Protein AF-A0A1A8LWH1-F1 (afdb_monomer)

pLDDT: mean 79.57, std 23.26, range [27.83, 98.75]

Secondary structure (DSSP, 8-state):
-HHHHHHHHHHTTS-S--TGGGS-HHHHHHHHHHTT-GGGHHHHHHTT--HHHHHT-BHHHHHHTT--BHHHHHHHHHHHHHHHHTTT-TT-SBSS-S--TT--HHHHHTB-HHHHHHHHHHTT-TTTGGGGTTS---HHHHHH-TT--HHHHHHHTT--TT-HHHHHHHHHHHHHHH-HHHHHHHHHHHHSTT-----TT-BPPP--------------------BSS-TTPPPPSSGGGTTTTTTTGGG--HHHHHHHHHHHHTTS--------------TTSTTSSGGGSSSSTTSSS-------

InterPro domains:
  IPR001660 Sterile alpha motif domain [PF00536] (25-84)
  IPR001660 Sterile alpha motif domain [PF07647] (110-176)
  IPR001660 Sterile alpha motif domain [PS50105] (28-86)
  IPR001660 Sterile alpha motif domain [SM00454] (20-86)
  IPR001660 Sterile alpha motif domain [SM00454] (108-180)
  IPR013761 Sterile alpha motif/pointed domain superfamily [G3DSA:1.10.150.50] (1-97)
  IPR013761 Sterile alpha motif/pointed domain superfamily [G3DSA:1.10.150.50] (98-198)
  IPR013761 Sterile alpha motif/pointed domain superfamily [SSF47769] (22-96)
  IPR013761 Sterile alpha motif/pointed domain superfamily [SSF47769] (102-177)
  IPR029515 Liprin [PTHR12587] (1-292)
  IPR037618 Liprin-beta-1/2, SAM domain 2 [cd09566] (22-84)
  IPR037619 Liprin-beta-1/2, SAM domain 3 [cd09569] (107-178)

Sequence (308 aa):
HRKKLQLALQALGTEDDDLQGKLDHNWVTRWLDDIGLPQYKSNFDEARVDGRMLHYMTVEDLLSLKVGSVLHHLSIKRAIQVLRLNSFEPNCLRRRPSDETNLTPAEISQWTNHRVMEWLRSVDLAEYAPNLRGSGVHGGLMVLEPRFNVEALALLLNIPPSKTLLRRHLATHFHLLVGSEAQRQKQEGLENPDYSVLTATARVKPRRSSFGGFGSLRRRRDDCEDYVCPLNIEMPKNSSFHRNVGIYEDNLDPLEQVNVLISMTTTLPVSHESELTQMEDSEGAVRQIGAFSEGINNLTVRSEPVLV

Foldseek 3Di:
DVVVVVLVVVVVVDPDDPLQVVWWLVLVLVV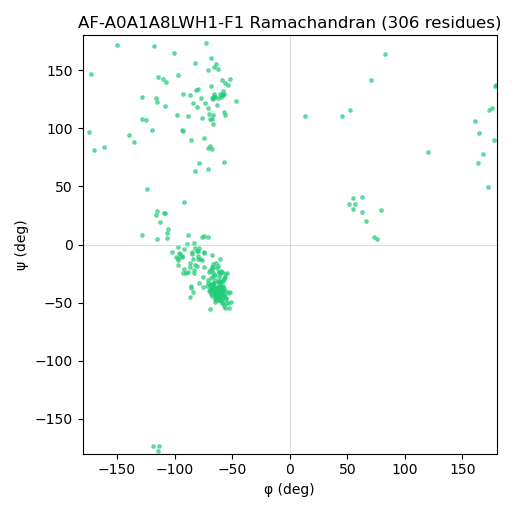CQQLQANVLSVLSVVVRQGSSCLLQPAPVNCVSSVNFAPQLLLLSQLSNVLCVLVSNDSPQADLDDPDPPPDDLNSLLSYGLNNVQVLCVVLVNNVLSVLSRNQSDGSSSLQPPLLCALVNVCQSSVNDPVPVVVSVSSRVSSCVSNDDLSVVSNVVLVVDPPRDHRDRPHTDDDPDPDPDDPDDPDDPDDPLRNGSHRPLDDQRPDCVSVVVVVVCCVPDDPVVVVVVVVNVVVPDDDDDDDDDDDDDDDPPPVVPVVVVVVPPVPPPDDDDDDDD

Radius of gyration: 27.41 Å; Cα contacts (8 Å, |Δi|>4): 313; chains: 1; bounding box: 57×62×109 Å

Mean predicted aligned error: 13.67 Å

Nearest PDB structures (foldseek):
  3tad-assembly1_C  TM=9.559E-01  e=1.829E-20  Mus musculus
  6kip-assembly1_B  TM=8.801E-01  e=1.778E-09  Mus musculus
  6kr4-assembly2_F  TM=9.006E-01  e=5.868E-09  Mus musculus
  6kr4-assembly1_E  TM=9.124E-01  e=1.539E-08  Mus musculus
  3tac-assembly1_B  TM=8.273E-01  e=7.051E-09  Homo sapiens

Structure (mmCIF, N/CA/C/O backbone):
data_AF-A0A1A8LWH1-F1
#
_entry.id   AF-A0A1A8LWH1-F1
#
loop_
_atom_site.group_PDB
_atom_site.id
_atom_site.type_symbol
_atom_site.label_atom_id
_atom_site.label_alt_id
_atom_site.label_comp_id
_atom_site.label_asym_id
_atom_site.label_entity_id
_atom_site.label_seq_id
_atom_site.pdbx_PDB_ins_code
_atom_site.Cartn_x
_atom_si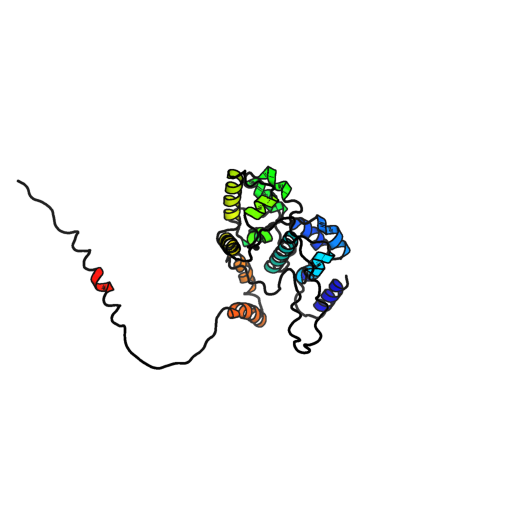te.Cartn_y
_atom_site.Cartn_z
_atom_site.occupancy
_atom_site.B_iso_or_equiv
_atom_site.auth_seq_id
_atom_site.auth_comp_id
_atom_site.auth_asym_id
_atom_site.auth_atom_id
_atom_site.pdbx_PDB_model_num
ATOM 1 N N . HIS A 1 1 ? -5.480 3.163 23.300 1.00 90.62 1 HIS A N 1
ATOM 2 C CA . HIS A 1 1 ? -6.787 2.730 23.859 1.00 90.62 1 HIS A CA 1
ATOM 3 C C . HIS A 1 1 ? -7.806 3.853 24.072 1.00 90.62 1 HIS A C 1
ATOM 5 O O . HIS A 1 1 ? -8.924 3.676 23.616 1.00 90.62 1 HIS A O 1
ATOM 11 N N . ARG A 1 2 ? -7.475 5.002 24.694 1.00 95.56 2 ARG A N 1
ATOM 12 C CA . ARG A 1 2 ? -8.440 6.114 24.903 1.00 95.56 2 ARG A CA 1
ATOM 13 C C . ARG A 1 2 ? -9.180 6.535 23.621 1.00 95.56 2 ARG A C 1
ATOM 15 O O . ARG A 1 2 ? -10.403 6.574 23.620 1.00 95.56 2 ARG A O 1
ATOM 22 N N . LYS A 1 3 ? -8.439 6.766 22.528 1.00 95.50 3 LYS A N 1
ATOM 23 C CA . LYS A 1 3 ? -8.998 7.129 21.213 1.00 95.50 3 LYS A CA 1
ATOM 24 C C . LYS A 1 3 ? -9.996 6.090 20.681 1.00 95.50 3 LYS A C 1
ATOM 26 O O . LYS A 1 3 ? -11.070 6.462 20.236 1.00 95.50 3 LYS A O 1
ATOM 31 N N . LYS A 1 4 ? -9.688 4.793 20.803 1.00 95.25 4 LYS A N 1
ATOM 32 C CA . LYS A 1 4 ? -10.587 3.689 20.414 1.00 95.25 4 LYS A CA 1
ATOM 33 C C . LYS A 1 4 ? -11.947 3.794 21.105 1.00 95.25 4 LYS A C 1
ATOM 35 O O . LYS A 1 4 ? -12.977 3.731 20.447 1.00 95.25 4 LYS A O 1
ATOM 40 N N . LEU A 1 5 ? -11.937 3.963 22.431 1.00 95.88 5 LEU A N 1
ATOM 41 C CA . LEU A 1 5 ? -13.167 4.051 23.218 1.00 95.88 5 LEU A CA 1
ATOM 42 C C . LEU A 1 5 ? -13.972 5.300 22.848 1.00 95.88 5 LEU A C 1
ATOM 44 O O . LEU A 1 5 ? -15.182 5.212 22.691 1.00 95.88 5 LEU A O 1
ATOM 48 N N . GLN A 1 6 ? -13.299 6.436 22.660 1.00 94.94 6 GLN A N 1
ATOM 49 C CA . GLN A 1 6 ? -13.943 7.675 22.228 1.00 94.94 6 GLN A CA 1
ATOM 50 C C . GLN A 1 6 ? -14.651 7.512 20.876 1.00 94.94 6 GLN A C 1
ATOM 52 O O . GLN A 1 6 ? -15.814 7.880 20.765 1.00 94.94 6 GLN A O 1
ATOM 57 N N . LEU A 1 7 ? -13.983 6.917 19.881 1.00 94.44 7 LEU A N 1
ATOM 58 C CA . LEU A 1 7 ? -14.570 6.675 18.559 1.00 94.44 7 LEU A CA 1
ATOM 59 C C . LEU A 1 7 ? -15.749 5.694 18.620 1.00 94.44 7 LEU A C 1
ATOM 61 O O . LEU A 1 7 ? -16.755 5.906 17.953 1.00 94.44 7 LEU A O 1
ATOM 65 N N . ALA A 1 8 ? -15.653 4.645 19.441 1.00 93.50 8 ALA A N 1
ATOM 66 C CA . ALA A 1 8 ? -16.748 3.694 19.623 1.00 93.50 8 ALA A CA 1
ATOM 67 C C . ALA A 1 8 ? -17.978 4.342 20.283 1.00 93.50 8 ALA A C 1
ATOM 69 O O . ALA A 1 8 ? -19.098 4.110 19.846 1.00 93.50 8 ALA A O 1
ATOM 70 N N . LEU A 1 9 ? -17.777 5.177 21.309 1.00 92.81 9 LEU A N 1
ATOM 71 C CA . LEU A 1 9 ? -18.867 5.914 21.956 1.00 92.81 9 LEU A CA 1
ATOM 72 C C . LEU A 1 9 ? -19.501 6.947 21.019 1.00 92.81 9 LEU A C 1
ATOM 74 O O . LEU A 1 9 ? -20.711 7.132 21.062 1.00 92.81 9 LEU A O 1
ATOM 78 N N . GLN A 1 10 ? -18.699 7.600 20.173 1.00 90.88 10 GLN A N 1
ATOM 79 C CA . GLN A 1 10 ? -19.199 8.539 19.173 1.00 90.88 10 GLN A CA 1
ATOM 80 C C . GLN A 1 10 ? -20.082 7.838 18.133 1.00 90.88 10 GLN A C 1
ATOM 82 O O . GLN A 1 10 ? -21.162 8.338 17.844 1.00 90.88 10 GLN A O 1
ATOM 87 N N . ALA A 1 11 ? -19.664 6.669 17.637 1.00 89.69 11 ALA A N 1
ATOM 88 C CA . ALA A 1 11 ? -20.433 5.893 16.663 1.00 89.69 11 ALA A CA 1
ATOM 89 C C . ALA A 1 11 ? -21.758 5.353 17.230 1.00 89.69 11 ALA A C 1
ATOM 91 O O . ALA A 1 11 ? -22.753 5.286 16.525 1.00 89.69 11 ALA A O 1
ATOM 92 N N . LEU A 1 12 ? -21.805 5.020 18.526 1.00 87.44 12 LEU A N 1
ATOM 93 C CA . LEU A 1 12 ? -23.059 4.642 19.193 1.00 87.44 12 LEU A CA 1
ATOM 94 C C . LEU A 1 12 ? -24.060 5.804 19.306 1.00 87.44 12 LEU A C 1
ATOM 96 O O . LEU A 1 12 ? -25.235 5.565 19.568 1.00 87.44 12 LEU A O 1
ATOM 100 N N . GLY A 1 13 ? -23.593 7.049 19.178 1.00 81.38 13 GLY A N 1
ATOM 101 C CA . GLY A 1 13 ? -24.426 8.250 19.233 1.00 81.38 13 GLY A CA 1
ATOM 102 C C . GLY A 1 13 ? -24.938 8.727 17.872 1.00 81.38 13 GLY A C 1
ATOM 103 O O . GLY A 1 13 ? -25.676 9.708 17.836 1.00 81.38 13 GLY A O 1
ATOM 104 N N . THR A 1 14 ? -24.540 8.079 16.776 1.00 83.06 14 THR A N 1
ATOM 105 C CA . THR A 1 14 ? -24.951 8.400 15.401 1.00 83.06 14 THR A CA 1
ATOM 106 C C . THR A 1 14 ? -25.872 7.308 14.862 1.00 83.06 14 THR A C 1
ATOM 108 O O . THR A 1 14 ? -25.643 6.136 15.143 1.00 83.06 14 THR A O 1
ATOM 111 N N . GLU A 1 15 ? -26.894 7.673 14.083 1.00 74.38 15 GLU A N 1
ATOM 112 C CA . GLU A 1 15 ? -27.806 6.700 13.446 1.00 74.38 15 GLU A CA 1
ATOM 113 C C . GLU A 1 15 ? -27.217 6.061 12.172 1.00 74.38 15 GLU A C 1
ATOM 115 O O . GLU A 1 15 ? -27.812 5.141 11.617 1.00 74.38 15 GLU A O 1
ATOM 120 N N . ASP A 1 16 ? -26.039 6.519 11.735 1.00 78.44 16 ASP A N 1
ATOM 121 C CA . ASP A 1 16 ? -25.367 6.049 10.523 1.00 78.44 16 ASP A CA 1
ATOM 122 C C . ASP A 1 16 ? -24.802 4.625 10.657 1.00 78.44 16 ASP A C 1
ATOM 124 O O . ASP A 1 16 ? -24.347 4.181 11.717 1.00 78.44 16 ASP A O 1
ATOM 128 N N . ASP A 1 17 ? -24.749 3.932 9.519 1.00 81.31 17 ASP A N 1
ATOM 129 C CA . ASP A 1 17 ? -24.204 2.584 9.403 1.00 81.31 17 ASP A CA 1
ATOM 130 C C . ASP A 1 17 ? -22.677 2.581 9.638 1.00 81.31 17 ASP A C 1
ATOM 132 O O . ASP A 1 17 ? -21.874 3.018 8.809 1.00 81.31 17 ASP A O 1
ATOM 136 N N . ASP A 1 18 ? -22.243 2.050 10.782 1.00 88.56 18 ASP A N 1
ATOM 137 C CA . ASP A 1 18 ? -20.835 2.017 11.199 1.00 88.56 18 ASP A CA 1
ATOM 138 C C . ASP A 1 18 ? -20.044 0.892 10.504 1.00 88.56 18 ASP A C 1
ATOM 140 O O . ASP A 1 18 ? -19.655 -0.128 11.091 1.00 88.56 18 ASP A O 1
ATOM 144 N N . LEU A 1 19 ? -19.816 1.069 9.201 1.00 91.88 19 LEU A N 1
ATOM 145 C CA . LEU A 1 19 ? -19.104 0.112 8.351 1.00 91.88 19 LEU A CA 1
ATOM 146 C C . LEU A 1 19 ? -17.668 -0.126 8.833 1.00 91.88 19 LEU A C 1
ATOM 148 O O . LEU A 1 19 ? -17.183 -1.258 8.821 1.00 91.88 19 LEU A O 1
ATOM 152 N N . GLN A 1 20 ? -16.990 0.923 9.305 1.00 92.75 20 GLN A N 1
ATOM 153 C CA . GLN A 1 20 ? -15.620 0.837 9.814 1.00 92.75 20 GLN A CA 1
ATOM 154 C C . GLN A 1 20 ? -15.560 0.013 11.103 1.00 92.75 20 GLN A C 1
ATOM 156 O O . GLN A 1 20 ? -14.582 -0.696 11.350 1.00 92.75 20 GLN A O 1
ATOM 161 N N . GLY A 1 21 ? -16.616 0.075 11.914 1.00 93.19 21 GLY A N 1
ATOM 162 C CA . GLY A 1 21 ? -16.787 -0.702 13.129 1.00 93.19 21 GLY A CA 1
ATOM 163 C C . GLY A 1 21 ? -16.867 -2.211 12.924 1.00 93.19 21 GLY A C 1
ATOM 164 O O . GLY A 1 21 ? -16.580 -2.950 13.868 1.00 93.19 21 GLY A O 1
ATOM 165 N N . LYS A 1 22 ? -17.180 -2.677 11.705 1.00 94.25 22 LYS A N 1
ATOM 166 C CA . LYS A 1 22 ? -17.199 -4.108 11.344 1.00 94.25 22 LYS A CA 1
ATOM 167 C C . LYS A 1 22 ? -15.795 -4.726 11.318 1.00 94.25 22 LYS A C 1
ATOM 169 O O . LYS A 1 22 ? -15.657 -5.941 11.449 1.00 94.25 22 LYS A O 1
ATOM 174 N N . LEU A 1 23 ? -14.751 -3.909 11.160 1.00 97.62 23 LEU A N 1
ATOM 175 C CA . LEU A 1 23 ? -13.364 -4.366 11.086 1.00 97.62 23 LEU A CA 1
ATOM 176 C C . LEU A 1 23 ? -12.716 -4.310 12.471 1.00 97.62 23 LEU A C 1
ATOM 178 O O . LEU A 1 23 ? -12.266 -3.259 12.929 1.00 97.62 23 LEU A O 1
ATOM 182 N N . ASP A 1 24 ? -12.663 -5.451 13.152 1.00 98.06 24 ASP A N 1
ATOM 183 C CA . ASP A 1 24 ? -12.051 -5.546 14.473 1.00 98.06 24 AS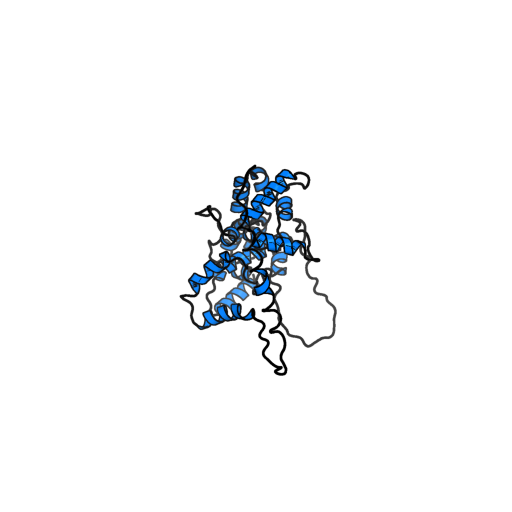P A CA 1
ATOM 184 C C . ASP A 1 24 ? -10.511 -5.461 14.427 1.00 98.06 24 ASP A C 1
ATOM 186 O O . ASP A 1 24 ? -9.869 -5.453 13.375 1.00 98.06 24 ASP A O 1
ATOM 190 N N . HIS A 1 25 ? -9.886 -5.401 15.603 1.00 98.19 25 HIS A N 1
ATOM 191 C CA . HIS A 1 25 ? -8.429 -5.305 15.693 1.00 98.19 25 HIS A CA 1
ATOM 192 C C . HIS A 1 25 ? -7.693 -6.545 15.168 1.00 98.19 25 HIS A C 1
ATOM 194 O O . HIS A 1 25 ? -6.607 -6.418 14.609 1.00 98.19 25 HIS A O 1
ATOM 200 N N . ASN A 1 26 ? -8.292 -7.736 15.272 1.00 98.31 26 ASN A N 1
ATOM 201 C CA . ASN A 1 26 ? -7.715 -8.945 14.688 1.00 98.31 26 ASN A CA 1
ATOM 202 C C . ASN A 1 26 ? -7.700 -8.864 13.157 1.00 98.31 26 ASN A C 1
ATOM 204 O O . ASN A 1 26 ? -6.738 -9.301 12.518 1.00 98.31 26 ASN A O 1
ATOM 208 N N . TRP A 1 27 ? -8.755 -8.301 12.561 1.00 98.38 27 TRP A N 1
ATOM 209 C CA . TRP A 1 27 ? -8.814 -8.012 11.137 1.00 98.38 27 TRP A CA 1
ATOM 210 C C . TRP A 1 27 ? -7.724 -7.026 10.731 1.00 98.38 27 TRP A C 1
ATOM 212 O O . TRP A 1 27 ? -6.976 -7.330 9.804 1.00 98.38 27 TRP A O 1
ATOM 222 N N . VAL A 1 28 ? -7.546 -5.923 11.467 1.00 98.69 28 VAL A N 1
ATOM 223 C CA . VAL A 1 28 ? -6.483 -4.939 11.182 1.00 98.69 28 VAL A CA 1
ATOM 224 C C . VAL A 1 28 ? -5.092 -5.573 11.266 1.00 98.69 28 VAL A C 1
ATOM 226 O O . VAL A 1 28 ? -4.246 -5.337 10.403 1.00 98.69 28 VAL A O 1
ATOM 229 N N . THR A 1 29 ? -4.855 -6.439 12.251 1.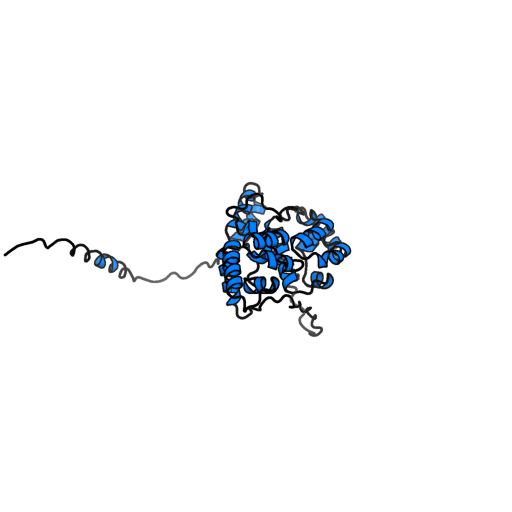00 98.25 29 THR A N 1
ATOM 230 C CA . THR A 1 29 ? -3.589 -7.172 12.371 1.00 98.25 29 THR A CA 1
ATOM 231 C C . THR A 1 29 ? -3.332 -8.067 11.153 1.00 98.25 29 THR A C 1
ATOM 233 O O . THR A 1 29 ? -2.205 -8.105 10.667 1.00 98.25 29 THR A O 1
ATOM 236 N N . ARG A 1 30 ? -4.345 -8.751 10.601 1.00 98.19 30 ARG A N 1
ATOM 237 C CA . ARG A 1 30 ? -4.214 -9.525 9.345 1.00 98.19 30 ARG A CA 1
ATOM 238 C C . ARG A 1 30 ? -4.025 -8.627 8.120 1.00 98.19 30 ARG A C 1
ATOM 240 O O . ARG A 1 30 ? -3.178 -8.916 7.278 1.00 98.19 30 ARG A O 1
ATOM 247 N N . TRP A 1 31 ? -4.746 -7.512 8.065 1.00 98.56 31 TRP A N 1
ATOM 248 C CA . TRP A 1 31 ? -4.650 -6.513 7.001 1.00 98.56 31 TRP A CA 1
ATOM 249 C C . TRP A 1 31 ? -3.234 -5.934 6.859 1.00 98.56 31 TRP A C 1
ATOM 251 O O . TRP A 1 31 ? -2.787 -5.661 5.746 1.00 98.56 31 TRP A O 1
ATOM 261 N N . LEU A 1 32 ? -2.468 -5.834 7.952 1.00 98.75 32 LEU A N 1
ATOM 262 C CA . LEU A 1 32 ? -1.052 -5.454 7.884 1.00 98.75 32 LEU A CA 1
ATOM 263 C C . LEU A 1 32 ? -0.200 -6.421 7.044 1.00 98.75 32 LEU A C 1
ATOM 265 O O . LEU A 1 32 ? 0.742 -5.970 6.392 1.00 98.75 32 LEU A O 1
ATOM 269 N N . ASP A 1 33 ? -0.518 -7.720 7.003 1.00 98.38 33 ASP A N 1
ATOM 270 C CA . ASP A 1 33 ? 0.144 -8.642 6.069 1.00 98.38 33 ASP A CA 1
ATOM 271 C C . ASP A 1 33 ? -0.254 -8.330 4.622 1.00 98.38 33 ASP A C 1
ATOM 273 O O . ASP A 1 33 ? 0.592 -8.335 3.727 1.00 98.38 33 ASP A O 1
ATOM 277 N N . ASP A 1 34 ? -1.542 -8.051 4.395 1.00 98.62 34 ASP A N 1
ATOM 278 C CA . ASP A 1 34 ? -2.097 -7.783 3.069 1.00 98.62 34 ASP A CA 1
ATOM 279 C C . ASP A 1 34 ? -1.481 -6.540 2.428 1.00 98.62 34 ASP A C 1
ATOM 281 O O . ASP A 1 34 ? -1.221 -6.545 1.227 1.00 98.62 34 ASP A O 1
ATOM 285 N N . ILE A 1 35 ? -1.176 -5.506 3.211 1.00 98.69 35 ILE A N 1
ATOM 286 C CA . ILE A 1 35 ? -0.536 -4.279 2.710 1.00 98.69 35 ILE A CA 1
ATOM 287 C C . ILE A 1 35 ? 0.999 -4.340 2.737 1.00 98.69 35 ILE A C 1
ATOM 289 O O . ILE A 1 35 ? 1.661 -3.382 2.344 1.00 98.69 35 ILE A O 1
ATOM 293 N N . GLY A 1 36 ? 1.582 -5.456 3.187 1.00 98.62 36 GLY A N 1
ATOM 294 C CA . GLY A 1 36 ? 3.030 -5.667 3.194 1.00 98.62 36 GLY A CA 1
ATOM 295 C C . GLY A 1 36 ? 3.773 -4.981 4.340 1.00 98.62 36 GLY A C 1
ATOM 296 O O . GLY A 1 36 ? 4.939 -4.627 4.162 1.00 98.62 36 GLY A O 1
ATOM 297 N N . LEU A 1 37 ? 3.130 -4.800 5.499 1.00 98.75 37 LEU A N 1
ATOM 298 C CA . LEU A 1 37 ? 3.700 -4.210 6.718 1.00 98.75 37 LEU A CA 1
ATOM 299 C C . LEU A 1 37 ? 3.584 -5.120 7.970 1.00 98.75 37 LEU A C 1
ATOM 301 O O . LEU A 1 37 ? 3.200 -4.647 9.047 1.00 98.75 37 LEU A O 1
ATOM 305 N N . PRO A 1 38 ? 3.943 -6.418 7.892 1.00 98.56 38 PRO A N 1
ATOM 306 C CA . PRO A 1 38 ? 3.803 -7.353 9.012 1.00 98.56 38 PRO A CA 1
ATOM 307 C C . PRO A 1 38 ? 4.623 -6.962 10.254 1.00 98.56 38 PRO A C 1
ATOM 309 O O . PRO A 1 38 ? 4.278 -7.341 11.371 1.00 98.56 38 PRO A O 1
ATOM 312 N N . GLN A 1 39 ? 5.689 -6.176 10.092 1.00 98.50 39 GLN A N 1
ATOM 313 C CA . GLN A 1 39 ? 6.558 -5.733 11.185 1.00 98.50 39 GLN A CA 1
ATOM 314 C C . GLN A 1 39 ? 5.861 -4.836 12.222 1.00 98.50 39 GLN A C 1
ATOM 316 O O . GLN A 1 39 ? 6.398 -4.650 13.311 1.00 98.50 39 GLN A O 1
ATOM 321 N N . TYR A 1 40 ? 4.691 -4.271 11.906 1.00 98.69 40 TYR A N 1
ATOM 322 C CA . TYR A 1 40 ? 3.944 -3.402 12.824 1.00 98.69 40 TYR A CA 1
ATOM 323 C C . TYR A 1 40 ? 2.830 -4.119 13.591 1.00 98.69 40 TYR A C 1
ATOM 325 O O . TYR A 1 40 ? 2.192 -3.502 14.443 1.00 98.69 40 TYR A O 1
ATOM 333 N N . LYS A 1 41 ? 2.617 -5.417 13.336 1.00 98.62 41 LYS A N 1
ATOM 334 C CA . LYS A 1 41 ? 1.511 -6.193 13.914 1.00 98.62 41 LYS A CA 1
ATOM 335 C C . LYS A 1 41 ? 1.452 -6.125 15.430 1.00 98.62 41 LYS A C 1
ATOM 337 O O . LYS A 1 41 ? 0.399 -5.802 15.960 1.00 98.62 41 LYS A O 1
ATOM 342 N N . SER A 1 42 ? 2.570 -6.368 16.113 1.00 98.38 42 SER A N 1
ATOM 343 C CA . SER A 1 42 ? 2.599 -6.385 17.580 1.00 98.38 42 SER A CA 1
ATOM 344 C C . SER A 1 42 ? 2.127 -5.057 18.176 1.00 98.38 42 SER A C 1
ATOM 346 O O . SER A 1 42 ? 1.303 -5.052 19.082 1.00 98.38 42 SER A O 1
ATOM 348 N N . ASN A 1 43 ? 2.573 -3.930 17.613 1.00 98.50 43 ASN A N 1
ATOM 349 C CA . ASN A 1 43 ? 2.208 -2.604 18.111 1.00 98.50 43 ASN A CA 1
ATOM 350 C C . ASN A 1 43 ? 0.732 -2.277 17.840 1.00 98.50 43 ASN A C 1
ATOM 352 O O . ASN A 1 43 ? 0.069 -1.674 18.681 1.00 98.50 43 ASN A O 1
ATOM 356 N N . PHE A 1 44 ? 0.215 -2.654 16.665 1.00 98.69 44 PHE A N 1
ATOM 357 C CA . PHE A 1 44 ? -1.192 -2.444 16.311 1.00 98.69 44 PHE A CA 1
ATOM 358 C C . PHE A 1 44 ? -2.127 -3.321 17.153 1.00 98.69 44 PHE A C 1
ATOM 360 O O . PHE A 1 44 ? -3.164 -2.835 17.612 1.00 98.69 44 PHE A O 1
ATOM 367 N N . ASP A 1 45 ? -1.741 -4.575 17.396 1.00 98.62 45 ASP A N 1
ATOM 368 C CA . ASP A 1 45 ? -2.485 -5.510 18.238 1.00 98.62 45 ASP A CA 1
ATOM 369 C C . ASP A 1 45 ? -2.520 -5.043 19.700 1.00 98.62 45 ASP A C 1
ATOM 371 O O . ASP A 1 45 ? -3.600 -4.893 20.277 1.00 98.62 45 ASP A O 1
ATOM 375 N N . GLU A 1 46 ? -1.363 -4.688 20.269 1.00 98.31 46 GLU A N 1
ATOM 376 C CA . GLU A 1 46 ? -1.257 -4.156 21.632 1.00 98.31 46 GLU A CA 1
ATOM 377 C C . GLU A 1 46 ? -2.100 -2.882 21.801 1.00 98.31 46 GLU A C 1
ATOM 379 O O . GLU A 1 46 ? -2.847 -2.733 22.773 1.00 98.31 46 GLU A O 1
ATOM 384 N N . ALA A 1 47 ? -2.062 -1.978 20.818 1.00 98.06 47 ALA A N 1
ATOM 385 C CA . ALA A 1 47 ? -2.858 -0.753 20.813 1.00 98.06 47 ALA A CA 1
ATOM 386 C C . ALA A 1 47 ? -4.352 -0.972 20.496 1.00 98.06 47 ALA A C 1
ATOM 388 O O . ALA A 1 47 ? -5.139 -0.026 20.628 1.00 98.06 47 ALA A O 1
ATOM 389 N N . ARG A 1 48 ? -4.756 -2.203 20.140 1.00 98.31 48 ARG A N 1
ATOM 390 C CA . ARG A 1 48 ? -6.120 -2.606 19.754 1.00 98.31 48 ARG A CA 1
ATOM 391 C C . ARG A 1 48 ? -6.687 -1.776 18.597 1.00 98.31 48 ARG A C 1
ATOM 393 O O . ARG A 1 48 ? -7.868 -1.418 18.629 1.00 98.31 48 ARG A O 1
ATOM 400 N N . VAL A 1 49 ? -5.859 -1.459 17.601 1.00 98.62 49 VAL A N 1
ATOM 401 C CA . VAL A 1 49 ? -6.254 -0.654 16.430 1.00 98.62 49 VAL A CA 1
ATOM 402 C C . VAL A 1 49 ? -7.326 -1.388 15.628 1.00 98.62 49 VAL A C 1
ATOM 404 O O . VAL A 1 49 ? -7.074 -2.492 15.174 1.00 98.62 49 VAL A O 1
ATOM 407 N N . ASP A 1 50 ? -8.508 -0.793 15.458 1.00 98.38 50 ASP A N 1
ATOM 408 C CA . ASP A 1 50 ? -9.620 -1.321 14.650 1.00 98.38 50 ASP A CA 1
ATOM 409 C C . ASP A 1 50 ? -9.912 -0.433 13.423 1.00 98.38 50 ASP A C 1
ATOM 411 O O . ASP A 1 50 ? -9.219 0.558 13.183 1.00 98.38 50 ASP A O 1
ATOM 415 N N . GLY A 1 51 ? -10.929 -0.781 12.629 1.00 97.81 51 GLY A N 1
ATOM 416 C CA . GLY A 1 51 ? -11.301 -0.042 11.421 1.00 97.81 51 GLY A CA 1
ATOM 417 C C . GLY A 1 51 ? -11.677 1.417 11.674 1.00 97.81 51 GLY A C 1
ATOM 418 O O . GLY A 1 51 ? -11.299 2.280 10.881 1.00 97.81 51 GLY A O 1
ATOM 419 N N . ARG A 1 52 ? -12.325 1.732 12.806 1.00 96.31 52 ARG A N 1
ATOM 420 C CA . ARG A 1 52 ? -12.600 3.127 13.202 1.00 96.31 52 ARG A CA 1
ATOM 421 C C . ARG A 1 52 ? -11.299 3.886 13.442 1.00 96.31 52 ARG A C 1
ATOM 423 O O . ARG A 1 52 ? -11.123 4.994 12.941 1.00 96.31 52 ARG A O 1
ATOM 430 N N . MET A 1 53 ? -10.352 3.279 14.161 1.00 97.88 53 MET A N 1
ATOM 431 C CA . MET A 1 53 ? -9.030 3.878 14.355 1.00 97.88 53 MET A CA 1
ATOM 432 C C . MET A 1 53 ? -8.272 4.064 13.038 1.00 97.88 53 MET A C 1
ATOM 434 O O . MET A 1 53 ? -7.606 5.083 12.889 1.00 97.88 53 MET A O 1
ATOM 438 N N . LEU A 1 54 ? -8.376 3.132 12.082 1.00 97.75 54 LEU A N 1
ATOM 439 C CA . LEU A 1 54 ? -7.806 3.313 10.741 1.00 97.75 54 LEU A CA 1
ATOM 440 C C . LEU A 1 54 ? -8.445 4.501 10.013 1.00 97.75 54 LEU A C 1
ATOM 442 O O . LEU A 1 54 ? -7.732 5.318 9.433 1.00 97.75 54 LEU A O 1
ATOM 446 N N . HIS A 1 55 ? -9.773 4.620 10.061 1.00 95.62 55 HIS A N 1
ATOM 447 C CA . HIS A 1 55 ? -10.503 5.688 9.384 1.00 95.62 55 HIS A CA 1
ATOM 448 C C . HIS A 1 55 ? -10.097 7.085 9.878 1.00 95.62 55 HIS A C 1
ATOM 450 O O . HIS A 1 55 ? -9.966 7.992 9.058 1.00 95.62 55 HIS A O 1
ATOM 456 N N . TYR A 1 56 ? -9.823 7.227 11.178 1.00 95.62 56 TYR A N 1
ATOM 457 C CA . TYR A 1 56 ? -9.410 8.480 11.825 1.00 95.62 56 TYR A CA 1
ATOM 458 C C . TYR A 1 56 ? -7.933 8.484 12.262 1.00 95.62 56 TYR A C 1
ATOM 460 O O . TYR A 1 56 ? -7.567 9.147 13.237 1.00 95.62 56 TYR A O 1
ATOM 468 N N . MET A 1 57 ? -7.074 7.716 11.588 1.00 97.12 57 MET A N 1
ATOM 469 C CA . MET A 1 57 ? -5.653 7.600 11.930 1.00 97.12 57 MET A CA 1
ATOM 470 C C . MET A 1 57 ? -4.930 8.932 11.701 1.00 97.12 57 MET A C 1
ATOM 472 O O . MET A 1 57 ? -4.992 9.469 10.595 1.00 97.12 57 MET A O 1
ATOM 476 N N . THR A 1 58 ? -4.204 9.446 12.698 1.00 96.00 58 THR A N 1
ATOM 477 C CA . THR A 1 58 ? -3.368 10.655 12.551 1.00 96.00 58 THR A CA 1
ATOM 478 C C . THR A 1 58 ? -1.892 10.314 12.359 1.00 96.00 58 THR A C 1
ATOM 480 O O . THR A 1 58 ? -1.444 9.188 12.599 1.00 96.00 58 THR A O 1
ATOM 483 N N . VAL A 1 59 ? -1.104 11.297 11.915 1.00 94.56 59 VAL A N 1
ATOM 484 C CA . VAL A 1 59 ? 0.358 11.150 11.799 1.00 94.56 59 VAL A CA 1
ATOM 485 C C . VAL A 1 59 ? 0.987 10.810 13.159 1.00 94.56 59 VAL A C 1
ATOM 487 O O . VAL A 1 59 ? 1.889 9.971 13.232 1.00 94.56 59 VAL A O 1
ATOM 490 N N . GLU A 1 60 ? 0.497 11.417 14.243 1.00 94.69 60 GLU A N 1
ATOM 491 C CA . GLU A 1 60 ? 0.974 11.163 15.608 1.00 94.69 60 GLU A CA 1
ATOM 492 C C . GLU A 1 60 ? 0.657 9.745 16.096 1.00 94.69 60 GLU A C 1
ATOM 494 O O . GLU A 1 60 ? 1.504 9.117 16.744 1.00 94.69 60 GLU A O 1
ATOM 499 N N . ASP A 1 61 ? -0.514 9.206 15.744 1.00 96.69 61 ASP A N 1
ATOM 500 C CA . ASP A 1 61 ? -0.868 7.819 16.053 1.00 96.69 61 ASP A CA 1
ATOM 501 C C . ASP A 1 61 ? 0.128 6.853 15.400 1.00 96.69 61 ASP A C 1
ATOM 503 O O . ASP A 1 61 ? 0.683 5.979 16.069 1.00 96.69 61 ASP A O 1
ATOM 507 N N . LEU A 1 62 ? 0.426 7.041 14.108 1.00 97.19 62 LEU A N 1
ATOM 508 C CA . LEU A 1 62 ? 1.390 6.202 13.392 1.00 97.19 62 LEU A CA 1
ATOM 509 C C . LEU A 1 62 ? 2.797 6.284 13.991 1.00 97.19 62 LEU A C 1
ATOM 511 O O . LEU A 1 62 ? 3.458 5.255 14.155 1.00 97.19 62 LEU A O 1
ATOM 515 N N . LEU A 1 63 ? 3.254 7.480 14.367 1.00 96.06 63 LEU A N 1
ATOM 516 C CA . LEU A 1 63 ? 4.536 7.650 15.056 1.00 96.06 63 LEU A CA 1
ATOM 517 C C . LEU A 1 63 ? 4.553 6.918 16.408 1.00 96.06 63 LEU A C 1
ATOM 519 O O . LEU A 1 63 ? 5.542 6.255 16.740 1.00 96.06 63 LEU A O 1
ATOM 523 N N . SER A 1 64 ? 3.451 6.977 17.157 1.00 96.19 64 SER A N 1
ATOM 524 C CA . SER A 1 64 ? 3.285 6.271 18.435 1.00 96.19 64 SER A CA 1
ATOM 525 C C . SER A 1 64 ? 3.305 4.750 18.254 1.00 96.19 64 SER A C 1
ATOM 527 O O . SER A 1 64 ? 3.949 4.046 19.034 1.00 96.19 64 SER A O 1
ATOM 529 N N . LEU A 1 65 ? 2.723 4.258 17.156 1.00 97.81 65 LEU A N 1
ATOM 530 C CA . LEU A 1 65 ? 2.764 2.860 16.705 1.00 97.81 65 LEU A CA 1
ATOM 531 C C . LEU A 1 65 ? 4.123 2.447 16.101 1.00 97.81 65 LEU A C 1
ATOM 533 O O . LEU A 1 65 ? 4.272 1.329 15.607 1.00 97.81 65 LEU A O 1
ATOM 537 N N . LYS A 1 66 ? 5.143 3.315 16.176 1.00 97.44 66 LYS A N 1
ATOM 538 C CA . LYS A 1 66 ? 6.513 3.123 15.653 1.00 97.44 66 LYS A CA 1
ATOM 539 C C . LYS A 1 66 ? 6.604 3.036 14.128 1.00 97.44 66 LYS A C 1
ATOM 541 O O . LYS A 1 66 ? 7.618 2.592 13.582 1.00 97.44 66 LYS A O 1
ATOM 546 N N . VAL A 1 67 ? 5.598 3.540 13.423 1.00 97.81 67 VAL A N 1
ATOM 547 C CA . VAL A 1 67 ? 5.644 3.734 11.975 1.00 97.81 67 VAL A CA 1
ATOM 548 C C . VAL A 1 67 ? 6.296 5.090 11.701 1.00 97.81 67 VAL A C 1
ATOM 550 O O . VAL A 1 67 ? 5.639 6.122 11.666 1.00 97.81 67 VAL A O 1
ATOM 553 N N . GLY A 1 68 ? 7.623 5.103 11.557 1.00 96.06 68 GLY A N 1
ATOM 554 C CA . GLY A 1 68 ? 8.397 6.334 11.326 1.00 96.06 68 GLY A CA 1
ATOM 555 C C . GLY A 1 68 ? 8.772 6.610 9.866 1.00 96.06 68 GLY A C 1
ATOM 556 O O . GLY A 1 68 ? 9.291 7.683 9.573 1.00 96.06 68 GLY A O 1
ATOM 557 N N . SER A 1 69 ? 8.570 5.649 8.961 1.00 96.31 69 SER A N 1
ATOM 558 C CA . SER A 1 69 ? 8.945 5.771 7.544 1.00 96.31 69 SER A CA 1
ATOM 559 C C . SER A 1 69 ? 7.917 6.591 6.765 1.00 96.31 69 SER A C 1
ATOM 561 O O . SER A 1 69 ? 6.720 6.321 6.859 1.00 96.31 69 SER A O 1
ATOM 563 N N . VAL A 1 70 ? 8.381 7.543 5.947 1.00 95.75 70 VAL A N 1
ATOM 564 C CA . VAL A 1 70 ? 7.519 8.325 5.039 1.00 95.75 70 VAL A CA 1
ATOM 565 C C . VAL A 1 70 ? 6.805 7.402 4.052 1.00 95.75 70 VAL A C 1
ATOM 567 O O . VAL A 1 70 ? 5.607 7.549 3.822 1.00 95.75 70 VAL A O 1
ATOM 570 N N . LEU A 1 71 ? 7.518 6.411 3.509 1.00 96.81 71 LEU A N 1
ATOM 571 C CA . LEU A 1 71 ? 6.943 5.434 2.588 1.00 96.81 71 LEU A CA 1
ATOM 572 C C . LEU A 1 71 ? 5.826 4.626 3.259 1.00 96.81 71 LEU A C 1
ATOM 574 O O . LEU A 1 71 ? 4.774 4.421 2.661 1.00 96.81 71 LEU A O 1
ATOM 578 N N . HIS A 1 72 ? 6.017 4.206 4.512 1.00 98.25 72 HIS A N 1
ATOM 579 C CA . HIS A 1 72 ? 4.995 3.437 5.224 1.00 98.25 72 HIS A CA 1
ATOM 580 C C . HIS A 1 72 ? 3.772 4.289 5.594 1.00 98.25 72 HIS A C 1
ATOM 582 O O . HIS A 1 72 ? 2.659 3.770 5.583 1.00 98.25 72 HIS A O 1
ATOM 588 N N . HIS A 1 73 ? 3.940 5.594 5.843 1.00 97.62 73 HIS A N 1
ATOM 589 C CA . HIS A 1 73 ? 2.805 6.519 5.990 1.00 97.62 73 HIS A CA 1
ATOM 590 C C . HIS A 1 73 ? 1.994 6.613 4.697 1.00 97.62 73 HIS A C 1
ATOM 592 O O . HIS A 1 73 ? 0.774 6.488 4.740 1.00 97.62 73 HIS A O 1
ATOM 598 N N . LEU A 1 74 ? 2.656 6.758 3.542 1.00 97.00 74 LEU A N 1
ATOM 599 C CA . LEU A 1 74 ? 1.977 6.765 2.239 1.00 97.00 74 LEU A CA 1
ATOM 600 C C . LEU A 1 74 ? 1.298 5.425 1.937 1.00 97.00 74 LEU A C 1
ATOM 602 O O . LEU A 1 74 ? 0.165 5.408 1.462 1.00 97.00 74 LEU A O 1
ATOM 606 N N . SER A 1 75 ? 1.953 4.309 2.267 1.00 98.62 75 SER A N 1
ATOM 607 C CA . SER A 1 75 ? 1.364 2.974 2.169 1.00 98.62 75 SER A CA 1
ATOM 608 C C . SER A 1 75 ? 0.067 2.889 2.974 1.00 98.62 75 SER A C 1
ATOM 610 O O . SER A 1 75 ? -0.980 2.567 2.424 1.00 98.62 75 SER A O 1
ATOM 612 N N . ILE A 1 76 ? 0.103 3.222 4.267 1.00 98.62 76 ILE A N 1
ATOM 613 C CA . ILE A 1 76 ? -1.082 3.156 5.132 1.00 98.62 76 ILE A CA 1
ATOM 614 C C . ILE A 1 76 ? -2.165 4.131 4.653 1.00 98.62 76 ILE A C 1
ATOM 616 O O . ILE A 1 76 ? -3.330 3.748 4.586 1.00 98.62 76 ILE A O 1
ATOM 620 N N . LYS A 1 77 ? -1.795 5.350 4.238 1.00 97.75 77 LYS A N 1
ATOM 621 C CA . LYS A 1 77 ? -2.715 6.328 3.638 1.00 97.75 77 LYS A CA 1
ATOM 622 C C . LYS A 1 77 ? -3.494 5.729 2.470 1.00 97.75 77 LYS A C 1
ATOM 624 O O . LYS A 1 77 ? -4.723 5.779 2.468 1.00 97.75 77 LYS A O 1
ATOM 629 N N . ARG A 1 78 ? -2.793 5.171 1.477 1.00 98.12 78 ARG A N 1
ATOM 630 C CA . ARG A 1 78 ? -3.437 4.613 0.279 1.00 98.12 78 ARG A CA 1
ATOM 631 C C . ARG A 1 78 ? -4.195 3.330 0.576 1.00 98.12 78 ARG A C 1
ATOM 633 O O . ARG A 1 78 ? -5.265 3.140 0.014 1.00 98.12 78 ARG A O 1
ATOM 640 N N . ALA A 1 79 ? -3.730 2.515 1.514 1.00 98.50 79 ALA A N 1
ATOM 641 C CA . ALA A 1 79 ? -4.480 1.348 1.949 1.00 98.50 79 ALA A CA 1
ATOM 642 C C . ALA A 1 79 ? -5.809 1.734 2.629 1.00 98.50 79 ALA A C 1
ATOM 644 O O . ALA A 1 79 ? -6.841 1.153 2.310 1.00 98.50 79 ALA A O 1
ATOM 645 N N . ILE A 1 80 ? -5.821 2.757 3.496 1.00 98.00 80 ILE A N 1
ATOM 646 C CA . ILE A 1 80 ? -7.062 3.306 4.079 1.00 98.00 80 ILE A CA 1
ATOM 647 C C . ILE A 1 80 ? -7.968 3.876 2.980 1.00 98.00 80 ILE A C 1
ATOM 649 O O . ILE A 1 80 ? -9.178 3.665 3.013 1.00 98.00 80 ILE A O 1
ATOM 653 N N . GLN A 1 81 ? -7.399 4.572 1.990 1.00 96.94 81 GLN A N 1
ATOM 654 C CA . GLN A 1 81 ? -8.163 5.072 0.844 1.00 96.94 81 GLN A CA 1
ATOM 655 C C . GLN A 1 81 ? -8.834 3.925 0.072 1.00 96.94 81 GLN A C 1
ATOM 657 O O . GLN A 1 81 ? -10.008 4.038 -0.260 1.00 96.94 81 GLN A O 1
ATOM 662 N N . VAL A 1 82 ? -8.136 2.808 -0.158 1.00 97.12 82 VAL A N 1
ATOM 663 C CA . VAL A 1 82 ? -8.720 1.612 -0.788 1.00 97.12 82 VAL A CA 1
ATOM 664 C C . VAL A 1 82 ? -9.862 1.045 0.055 1.00 97.12 82 VAL A C 1
ATOM 666 O O . VAL A 1 82 ? -10.895 0.707 -0.513 1.00 97.12 82 VAL A O 1
ATOM 669 N N . LEU A 1 83 ? -9.744 0.997 1.388 1.00 96.56 83 LEU A N 1
ATOM 670 C CA . LEU A 1 83 ? -10.866 0.578 2.241 1.00 96.56 83 LEU A CA 1
ATOM 671 C C . LEU A 1 83 ? -12.080 1.496 2.069 1.00 96.56 83 LEU A C 1
ATOM 673 O O . LEU A 1 83 ? -13.189 1.001 1.908 1.00 96.56 83 LEU A O 1
ATOM 677 N N . ARG A 1 84 ? -11.880 2.820 2.024 1.00 94.56 84 ARG A N 1
ATOM 678 C CA . ARG A 1 84 ? -12.968 3.788 1.796 1.00 94.56 84 ARG A CA 1
ATOM 679 C C . ARG A 1 84 ? -13.633 3.613 0.431 1.00 94.56 84 ARG A C 1
ATOM 681 O O . ARG A 1 84 ? -14.853 3.582 0.364 1.00 94.56 84 ARG A O 1
ATOM 688 N N . LEU A 1 85 ? -12.841 3.438 -0.629 1.00 93.81 85 LEU A N 1
ATOM 689 C CA . LEU A 1 85 ? -13.338 3.199 -1.993 1.00 93.81 85 LEU A CA 1
ATOM 690 C C . LEU A 1 85 ? -14.143 1.898 -2.128 1.00 93.81 85 LEU A C 1
ATOM 692 O O . LEU A 1 85 ? -14.867 1.728 -3.102 1.00 93.81 85 LEU A O 1
ATOM 696 N N . ASN A 1 86 ? -13.996 0.977 -1.175 1.00 94.19 86 ASN A N 1
ATOM 697 C CA . ASN A 1 86 ? -14.704 -0.300 -1.138 1.00 94.19 86 ASN A CA 1
ATOM 698 C C . ASN A 1 86 ? -15.623 -0.403 0.089 1.00 94.19 86 ASN A C 1
ATOM 700 O O . ASN A 1 86 ? -15.883 -1.505 0.569 1.00 94.19 86 ASN A O 1
ATOM 704 N N . SER A 1 87 ? -16.064 0.738 0.630 1.00 94.25 87 SER A N 1
ATOM 705 C CA . SER A 1 87 ? -17.034 0.821 1.730 1.00 94.25 87 SER A CA 1
ATOM 706 C C . SER A 1 87 ? -16.673 -0.039 2.951 1.00 94.25 87 SER A C 1
ATOM 708 O O . SER A 1 87 ? -17.543 -0.589 3.620 1.00 94.25 87 SER A O 1
ATOM 710 N N . PHE A 1 88 ? -15.374 -0.170 3.242 1.00 95.19 88 PHE A N 1
ATOM 711 C CA . PHE A 1 88 ? -14.827 -0.998 4.322 1.00 95.19 88 PHE A CA 1
ATOM 712 C C . PHE A 1 88 ? -15.268 -2.475 4.272 1.00 95.19 88 PHE A C 1
ATOM 714 O O . PHE A 1 88 ? -15.344 -3.133 5.310 1.00 95.19 88 PHE A O 1
ATOM 72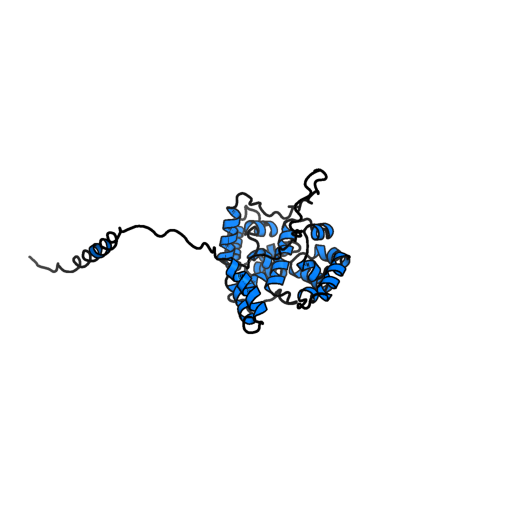1 N N . GLU A 1 89 ? -15.524 -3.027 3.079 1.00 95.31 89 GLU A N 1
ATOM 722 C CA . GLU A 1 89 ? -15.847 -4.449 2.932 1.00 95.31 89 GLU A CA 1
ATOM 723 C C . GLU A 1 89 ? -14.656 -5.328 3.393 1.00 95.31 89 GLU A C 1
ATOM 725 O O . GLU A 1 89 ? -13.531 -5.142 2.914 1.00 95.31 89 GLU A O 1
ATOM 730 N N . PRO A 1 90 ? -14.859 -6.285 4.326 1.00 94.44 90 PRO A N 1
ATOM 731 C CA . PRO A 1 90 ? -13.766 -7.048 4.940 1.00 94.44 90 PRO A CA 1
ATOM 732 C C . PRO A 1 90 ? -12.886 -7.864 3.983 1.00 94.44 90 PRO A C 1
ATOM 734 O O . PRO A 1 90 ? -11.756 -8.195 4.351 1.00 94.44 90 PRO A O 1
ATOM 737 N N . ASN A 1 91 ? -13.385 -8.224 2.800 1.00 94.06 91 ASN A N 1
ATOM 738 C CA . ASN A 1 91 ? -12.712 -9.058 1.802 1.00 94.06 91 ASN A CA 1
ATOM 739 C C . ASN A 1 91 ? -12.347 -8.279 0.528 1.00 94.06 91 ASN A C 1
ATOM 741 O O . ASN A 1 91 ? -12.080 -8.886 -0.516 1.00 94.06 91 ASN A O 1
ATOM 745 N N . CYS A 1 92 ? -12.296 -6.943 0.598 1.00 94.19 92 CYS A N 1
ATOM 746 C CA . CYS A 1 92 ? -12.107 -6.125 -0.594 1.00 94.19 92 CYS A CA 1
ATOM 747 C C . CYS A 1 92 ? -10.715 -6.318 -1.211 1.00 94.19 92 CYS A C 1
ATOM 749 O O . CYS A 1 92 ? -10.548 -6.145 -2.415 1.00 94.19 92 CYS A O 1
ATOM 751 N N . LEU A 1 93 ? -9.712 -6.690 -0.404 1.00 95.38 93 LEU A N 1
ATOM 752 C CA . LEU A 1 93 ? -8.343 -6.926 -0.860 1.00 95.38 93 LEU A CA 1
ATOM 753 C C . LEU A 1 93 ? -8.172 -8.323 -1.467 1.00 95.38 93 LEU A C 1
ATOM 755 O O . LEU A 1 93 ? -8.551 -9.342 -0.890 1.00 95.38 93 LEU A O 1
ATOM 759 N N . ARG A 1 94 ? -7.520 -8.385 -2.630 1.00 90.50 94 ARG A N 1
ATOM 760 C CA . ARG A 1 94 ? -7.402 -9.602 -3.439 1.00 90.50 94 ARG A CA 1
ATOM 761 C C . ARG A 1 94 ? -5.978 -10.161 -3.396 1.00 90.50 94 ARG A C 1
ATOM 763 O O . ARG A 1 94 ? -5.009 -9.520 -3.813 1.00 90.50 94 ARG A O 1
ATOM 770 N N . ARG A 1 95 ? -5.843 -11.397 -2.901 1.00 87.81 95 ARG A N 1
ATOM 771 C CA . ARG A 1 95 ? -4.606 -12.206 -3.008 1.00 87.81 95 ARG A CA 1
ATOM 772 C C . ARG A 1 95 ? -4.534 -12.981 -4.322 1.00 87.81 95 ARG A C 1
ATOM 774 O O . ARG A 1 95 ? -3.458 -13.114 -4.891 1.00 87.81 95 ARG A O 1
ATOM 781 N N . ARG A 1 96 ? -5.683 -13.480 -4.784 1.00 82.69 96 ARG A N 1
ATOM 782 C CA . ARG A 1 96 ? -5.869 -14.244 -6.024 1.00 82.69 96 ARG A CA 1
ATOM 783 C C . ARG A 1 96 ? -7.169 -13.769 -6.683 1.00 82.69 96 ARG A C 1
ATOM 785 O O . ARG A 1 96 ? -8.232 -14.203 -6.241 1.00 82.69 96 ARG A O 1
ATOM 792 N N . PRO A 1 97 ? -7.113 -12.808 -7.618 1.00 75.81 97 PRO A N 1
ATOM 793 C CA . PRO A 1 97 ? -8.278 -12.424 -8.412 1.00 75.81 97 PRO A CA 1
ATOM 794 C C . PRO A 1 97 ? -8.804 -13.639 -9.186 1.00 75.81 97 PRO A C 1
ATOM 796 O O . PRO A 1 97 ? -8.007 -14.460 -9.634 1.00 75.81 97 PRO A O 1
ATOM 799 N N . SER A 1 98 ? -10.125 -13.775 -9.298 1.00 69.50 98 SER A N 1
ATOM 800 C CA . SER A 1 98 ? -10.758 -14.890 -10.018 1.00 69.50 98 SER A CA 1
ATOM 801 C C . SER A 1 98 ? -10.589 -14.767 -11.533 1.00 69.50 98 SER A C 1
ATOM 803 O O . SER A 1 98 ? -10.357 -15.775 -12.190 1.00 69.50 98 SER A O 1
ATOM 805 N N . ASP A 1 99 ? -10.618 -13.534 -12.046 1.00 73.62 99 ASP A N 1
ATOM 806 C CA . ASP A 1 99 ? -10.386 -13.202 -13.449 1.00 73.62 99 ASP A CA 1
ATOM 807 C C . ASP A 1 99 ? -9.110 -12.359 -13.562 1.00 73.62 99 ASP A C 1
ATOM 809 O O . ASP A 1 99 ? -8.979 -11.317 -12.920 1.00 73.62 99 ASP A O 1
ATOM 813 N N . GLU A 1 100 ? -8.136 -12.822 -14.347 1.00 71.38 100 GLU A N 1
ATOM 814 C CA . GLU A 1 100 ? -6.859 -12.115 -14.554 1.00 71.38 100 GLU A CA 1
ATOM 815 C C . GLU A 1 100 ? -6.796 -11.370 -15.899 1.00 71.38 100 GLU A C 1
ATOM 817 O O . GLU A 1 100 ? -5.848 -10.629 -16.162 1.00 71.38 100 GLU A O 1
ATOM 822 N N . THR A 1 101 ? -7.804 -11.537 -16.757 1.00 74.62 101 THR A N 1
ATOM 823 C CA . THR A 1 101 ? -7.883 -10.879 -18.064 1.00 74.62 101 THR A CA 1
ATOM 824 C C . THR A 1 101 ? -8.533 -9.503 -17.949 1.00 74.62 101 THR A C 1
ATOM 826 O O . THR A 1 101 ? -9.645 -9.396 -17.447 1.00 74.62 101 THR A O 1
ATOM 829 N N . ASN A 1 102 ? -7.883 -8.467 -18.491 1.00 78.94 102 ASN A N 1
ATOM 830 C CA . ASN A 1 102 ? -8.395 -7.086 -18.560 1.00 78.94 102 ASN A CA 1
ATOM 831 C C . ASN A 1 102 ? -8.648 -6.408 -17.200 1.00 78.94 102 ASN A C 1
ATOM 833 O O . ASN A 1 102 ? -9.627 -5.681 -17.042 1.00 78.94 102 ASN A O 1
ATOM 837 N N . LEU A 1 103 ? -7.744 -6.614 -16.239 1.00 88.25 103 LEU A N 1
ATOM 838 C CA . LEU A 1 103 ? -7.823 -5.969 -14.928 1.00 88.25 103 LEU A CA 1
ATOM 839 C C . LEU A 1 103 ? -7.816 -4.442 -15.035 1.00 88.25 103 LEU A C 1
ATOM 841 O O . LEU A 1 103 ? -6.929 -3.835 -15.638 1.00 88.25 103 LEU A O 1
ATOM 845 N N . THR A 1 104 ? -8.794 -3.823 -14.392 1.00 92.25 104 THR A N 1
ATOM 846 C CA . THR A 1 104 ? -8.919 -2.373 -14.299 1.00 92.25 104 THR A CA 1
ATOM 847 C C . THR A 1 104 ? -8.032 -1.801 -13.186 1.00 92.25 104 THR A C 1
ATOM 849 O O . THR A 1 104 ? -7.742 -2.486 -12.200 1.00 92.25 104 THR A O 1
ATOM 852 N N . PRO A 1 105 ? -7.644 -0.514 -13.251 1.00 93.25 105 PRO A N 1
ATOM 853 C CA . PRO A 1 105 ? -6.888 0.129 -12.173 1.00 93.25 105 PRO A CA 1
ATOM 854 C C . PRO A 1 105 ? -7.582 0.083 -10.801 1.00 93.25 105 PRO A C 1
ATOM 856 O O . PRO A 1 105 ? -6.901 0.021 -9.777 1.00 93.25 105 PRO A O 1
ATOM 859 N N . ALA A 1 106 ? -8.920 0.049 -10.762 1.00 93.31 106 ALA A N 1
ATOM 860 C CA . ALA A 1 106 ? -9.679 -0.148 -9.527 1.00 93.31 106 ALA A CA 1
ATOM 861 C C . ALA A 1 106 ? -9.448 -1.538 -8.912 1.00 93.31 106 ALA A C 1
ATOM 863 O O . ALA A 1 106 ? -9.136 -1.637 -7.725 1.00 93.31 106 ALA A O 1
ATOM 864 N N . GLU A 1 107 ? -9.501 -2.604 -9.710 1.00 94.00 107 GLU A N 1
ATOM 865 C CA . GLU A 1 107 ? -9.215 -3.971 -9.247 1.00 94.00 107 GLU A CA 1
ATOM 866 C C . GLU A 1 107 ? -7.744 -4.141 -8.854 1.00 94.00 107 GLU A C 1
ATOM 868 O O . GLU A 1 107 ? -7.421 -4.803 -7.867 1.00 94.00 107 GLU A O 1
ATOM 873 N N . ILE A 1 108 ? -6.836 -3.488 -9.580 1.00 95.81 108 ILE A N 1
ATOM 874 C CA . ILE A 1 108 ? -5.408 -3.483 -9.251 1.00 95.81 108 ILE A CA 1
ATOM 875 C C . ILE A 1 108 ? -5.171 -2.757 -7.929 1.00 95.81 108 ILE A C 1
ATOM 877 O O . ILE A 1 108 ? -4.351 -3.209 -7.136 1.00 95.81 108 ILE A O 1
ATOM 881 N N . SER A 1 109 ? -5.919 -1.691 -7.622 1.00 96.94 109 SER A N 1
ATOM 882 C CA . SER A 1 109 ? -5.807 -0.993 -6.333 1.00 96.94 109 SER A CA 1
ATOM 883 C C . SER A 1 109 ? -6.119 -1.895 -5.125 1.00 96.94 109 SER A C 1
ATOM 885 O O . SER A 1 109 ? -5.578 -1.685 -4.039 1.00 96.94 109 SER A O 1
ATOM 887 N N . GLN A 1 110 ? -6.912 -2.952 -5.324 1.00 97.31 110 GLN A N 1
ATOM 888 C CA . GLN A 1 110 ? -7.246 -3.949 -4.305 1.00 97.31 110 GLN A CA 1
ATOM 889 C C . GLN A 1 110 ? -6.163 -5.030 -4.130 1.00 97.31 110 GLN A C 1
ATOM 891 O O . GLN A 1 110 ? -6.300 -5.911 -3.279 1.00 97.31 110 GLN A O 1
ATOM 896 N N . TRP A 1 111 ? -5.087 -5.020 -4.921 1.00 97.94 111 TRP A N 1
ATOM 897 C CA . TRP A 1 111 ? -4.046 -6.040 -4.821 1.00 97.94 111 TRP A CA 1
ATOM 898 C C . TRP A 1 111 ? -3.293 -5.973 -3.495 1.00 97.94 111 TRP A C 1
ATOM 900 O O . TRP A 1 111 ? -2.738 -4.942 -3.111 1.00 97.94 111 TRP A O 1
ATOM 910 N N . THR A 1 112 ? -3.192 -7.126 -2.842 1.00 98.69 112 THR A N 1
ATOM 911 C CA . THR A 1 112 ? -2.299 -7.315 -1.691 1.00 98.69 112 THR A CA 1
ATOM 912 C C . THR A 1 112 ? -0.824 -7.277 -2.103 1.00 98.69 112 THR A C 1
ATOM 914 O O . THR A 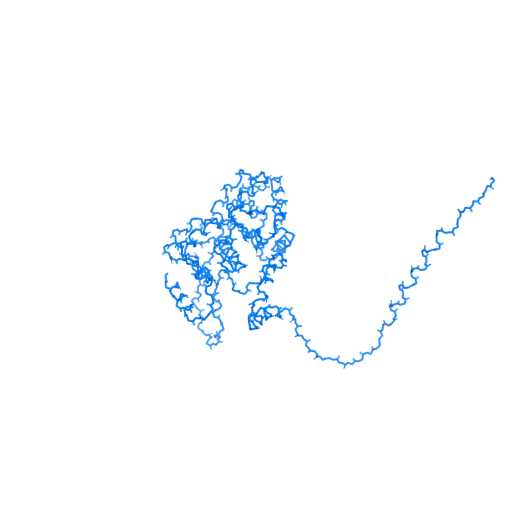1 112 ? -0.477 -7.545 -3.253 1.00 98.69 112 THR A O 1
ATOM 917 N N . ASN A 1 113 ? 0.077 -7.042 -1.147 1.00 98.75 113 ASN A N 1
ATOM 918 C CA . ASN A 1 113 ? 1.525 -7.180 -1.317 1.00 98.75 113 ASN A CA 1
ATOM 919 C C . ASN A 1 113 ? 1.906 -8.551 -1.891 1.00 98.75 113 ASN A C 1
ATOM 921 O O . ASN A 1 113 ? 2.742 -8.649 -2.787 1.00 98.75 113 ASN A O 1
ATOM 925 N N . HIS A 1 114 ? 1.244 -9.612 -1.423 1.00 98.38 114 HIS A N 1
ATOM 926 C CA . HIS A 1 114 ? 1.449 -10.951 -1.962 1.00 98.38 114 HIS A CA 1
ATOM 927 C C . HIS A 1 114 ? 1.083 -11.037 -3.445 1.00 98.38 114 HIS A C 1
ATOM 929 O O . HIS A 1 114 ? 1.869 -11.559 -4.231 1.00 98.38 114 HIS A O 1
ATOM 935 N N . ARG A 1 115 ? -0.056 -10.463 -3.847 1.00 98.00 115 ARG A N 1
ATOM 936 C CA . ARG A 1 115 ? -0.455 -10.429 -5.255 1.00 98.00 115 ARG A CA 1
ATOM 937 C C . ARG A 1 115 ? 0.527 -9.627 -6.116 1.00 98.00 115 ARG A C 1
ATOM 939 O O . ARG A 1 115 ? 0.844 -10.069 -7.214 1.00 98.00 115 ARG A O 1
ATOM 946 N N . VAL A 1 116 ? 1.068 -8.514 -5.613 1.00 98.44 116 VAL A N 1
ATOM 947 C CA . VAL A 1 116 ? 2.127 -7.757 -6.311 1.00 98.44 116 VAL A CA 1
ATOM 948 C C . VAL A 1 116 ? 3.386 -8.613 -6.506 1.00 98.44 116 VAL A C 1
ATOM 950 O O . VAL A 1 116 ? 3.982 -8.595 -7.581 1.00 98.44 116 VAL A O 1
ATOM 953 N N . MET A 1 117 ? 3.778 -9.405 -5.503 1.00 98.56 117 MET A N 1
ATOM 954 C CA . MET A 1 117 ? 4.888 -10.353 -5.648 1.00 98.56 117 MET A CA 1
ATOM 955 C C . MET A 1 117 ? 4.597 -11.439 -6.695 1.00 98.56 117 MET A C 1
ATOM 957 O O . MET A 1 117 ? 5.495 -11.781 -7.459 1.00 98.56 117 MET A O 1
ATOM 961 N N . GLU A 1 118 ? 3.367 -11.963 -6.771 1.00 97.50 118 GLU A N 1
ATOM 962 C CA . GLU A 1 118 ? 2.970 -12.898 -7.839 1.00 97.50 118 GLU A CA 1
ATOM 963 C C . GLU A 1 118 ? 3.018 -12.244 -9.223 1.00 97.50 118 GLU A C 1
ATOM 965 O O . GLU A 1 118 ? 3.550 -12.834 -10.162 1.00 97.50 118 GLU A O 1
ATOM 970 N N . TRP A 1 119 ? 2.555 -10.998 -9.346 1.00 97.19 119 TRP A N 1
ATOM 971 C CA . TRP A 1 119 ? 2.663 -10.248 -10.594 1.00 97.19 119 TRP A CA 1
ATOM 972 C C . TRP A 1 119 ? 4.117 -10.103 -11.052 1.00 97.19 119 TRP A C 1
ATOM 974 O O . TRP A 1 119 ? 4.408 -10.386 -12.212 1.00 97.19 119 TRP A O 1
ATOM 984 N N . LEU A 1 120 ? 5.052 -9.776 -10.151 1.00 98.50 120 LEU A N 1
ATOM 985 C CA . LEU A 1 120 ? 6.481 -9.730 -10.489 1.00 98.50 120 LEU A CA 1
ATOM 986 C C . LEU A 1 120 ? 6.996 -11.061 -11.043 1.00 98.50 120 LEU A C 1
ATOM 988 O O . LEU A 1 120 ? 7.804 -11.058 -11.967 1.00 98.50 120 LEU A O 1
ATOM 992 N N . ARG A 1 121 ? 6.522 -12.200 -10.523 1.00 97.81 121 ARG A N 1
ATOM 993 C CA . ARG A 1 121 ? 6.882 -13.514 -11.080 1.00 97.81 121 ARG A CA 1
ATOM 994 C C . ARG A 1 121 ? 6.326 -13.709 -12.487 1.00 97.81 121 ARG A C 1
ATOM 996 O O . ARG A 1 121 ? 7.046 -14.225 -13.329 1.00 97.81 121 ARG A O 1
ATOM 1003 N N . SER A 1 122 ? 5.093 -13.266 -12.743 1.00 96.50 122 SER A N 1
ATOM 1004 C CA . SER A 1 122 ? 4.449 -13.383 -14.062 1.00 96.50 122 SER A CA 1
ATOM 1005 C C . SER A 1 122 ? 5.098 -12.530 -15.158 1.00 96.50 122 SER A C 1
ATOM 1007 O O . SER A 1 122 ? 4.898 -12.807 -16.335 1.00 96.50 122 SER A O 1
ATOM 1009 N N . VAL A 1 123 ? 5.878 -11.510 -14.781 1.00 97.50 123 VAL A N 1
ATOM 1010 C CA . VAL A 1 123 ? 6.612 -10.628 -15.706 1.00 97.50 123 VAL A CA 1
ATOM 1011 C C . VAL A 1 123 ? 8.124 -10.880 -15.676 1.00 97.50 123 VAL A C 1
ATOM 1013 O O . VAL A 1 123 ? 8.908 -9.969 -15.926 1.00 97.50 123 VAL A O 1
ATOM 1016 N N . ASP A 1 124 ? 8.546 -12.099 -15.331 1.00 98.19 124 ASP A N 1
ATOM 1017 C CA . ASP A 1 124 ? 9.951 -12.542 -15.328 1.00 98.19 124 ASP A CA 1
ATOM 1018 C C . ASP A 1 124 ? 10.880 -11.790 -14.352 1.00 98.19 124 ASP A C 1
ATOM 1020 O O . ASP A 1 124 ? 12.092 -11.705 -14.547 1.00 98.19 124 ASP A O 1
ATOM 1024 N N . LEU A 1 125 ? 10.337 -11.269 -13.247 1.00 98.25 125 LEU A N 1
ATOM 1025 C CA . LEU A 1 125 ? 11.087 -10.593 -12.176 1.00 98.25 125 LEU A CA 1
ATOM 1026 C C . LEU A 1 125 ? 11.021 -11.355 -10.841 1.00 98.25 125 LEU A C 1
ATOM 1028 O O . LEU A 1 125 ? 11.113 -10.768 -9.759 1.00 98.25 125 LEU A O 1
ATOM 1032 N N . ALA A 1 126 ? 10.877 -12.682 -10.905 1.00 98.12 126 ALA A N 1
ATOM 1033 C CA . ALA A 1 126 ? 10.670 -13.540 -9.740 1.00 98.12 126 ALA A CA 1
ATOM 1034 C C . ALA A 1 126 ? 11.783 -13.445 -8.680 1.00 98.12 126 ALA A C 1
ATOM 1036 O O . ALA A 1 126 ? 11.489 -13.496 -7.485 1.00 98.12 126 ALA A O 1
ATOM 1037 N N . GLU A 1 127 ? 13.040 -13.268 -9.099 1.00 98.00 127 GLU A N 1
ATOM 1038 C CA . GLU A 1 127 ? 14.195 -13.148 -8.195 1.00 98.00 127 GLU A CA 1
ATOM 1039 C C . GLU A 1 127 ? 14.133 -11.892 -7.302 1.00 98.00 127 GLU A C 1
ATOM 1041 O O . GLU A 1 127 ? 14.656 -11.900 -6.189 1.00 98.00 127 GLU A O 1
ATOM 1046 N N . TYR A 1 128 ? 13.447 -10.832 -7.750 1.00 98.56 128 TYR A N 1
ATOM 1047 C CA . TYR A 1 128 ? 13.336 -9.563 -7.023 1.00 98.56 128 TYR A CA 1
ATOM 1048 C C . TYR A 1 128 ? 12.104 -9.507 -6.113 1.00 98.56 128 TYR A C 1
ATOM 1050 O O . TYR A 1 128 ? 12.079 -8.730 -5.159 1.00 98.56 128 TYR A O 1
ATOM 1058 N N . ALA A 1 129 ? 11.085 -10.334 -6.370 1.00 98.38 129 ALA A N 1
ATOM 1059 C CA . ALA A 1 129 ? 9.817 -10.309 -5.640 1.00 98.38 129 ALA A CA 1
ATOM 1060 C C . ALA A 1 129 ? 9.959 -10.417 -4.104 1.00 98.38 129 ALA A C 1
ATOM 1062 O O . ALA A 1 129 ? 9.294 -9.650 -3.404 1.00 98.38 129 ALA A O 1
ATOM 1063 N N . PRO A 1 130 ? 10.835 -11.276 -3.533 1.00 98.31 130 PRO A N 1
ATOM 1064 C CA . PRO A 1 130 ? 11.006 -11.367 -2.080 1.00 98.31 130 PRO A CA 1
ATOM 1065 C C . PRO A 1 130 ? 11.430 -10.056 -1.402 1.00 98.31 130 PRO A C 1
ATOM 1067 O O . PRO A 1 130 ? 11.144 -9.888 -0.215 1.00 98.31 130 PRO A O 1
ATOM 1070 N N . ASN A 1 131 ? 12.054 -9.124 -2.137 1.00 98.31 131 ASN A N 1
ATOM 1071 C CA . ASN A 1 131 ? 12.481 -7.822 -1.611 1.00 98.31 131 ASN A CA 1
ATOM 1072 C C . ASN A 1 131 ? 11.297 -6.916 -1.233 1.00 98.31 131 ASN A C 1
ATOM 1074 O O . ASN A 1 131 ? 11.470 -5.972 -0.469 1.00 98.31 131 ASN A O 1
ATOM 1078 N N . LEU A 1 132 ? 10.078 -7.216 -1.702 1.00 98.38 132 LEU A N 1
ATOM 1079 C CA . LEU A 1 132 ? 8.881 -6.455 -1.335 1.00 98.38 132 LEU A CA 1
ATOM 1080 C C . LEU A 1 132 ? 8.290 -6.832 0.029 1.00 98.38 132 LEU A C 1
ATOM 1082 O O . LEU A 1 132 ? 7.353 -6.166 0.485 1.00 98.38 132 LEU A O 1
ATOM 1086 N N . ARG A 1 133 ? 8.801 -7.861 0.710 1.00 97.88 133 ARG A N 1
ATOM 1087 C CA . ARG A 1 133 ? 8.333 -8.209 2.059 1.00 97.88 133 ARG A CA 1
ATOM 1088 C C . ARG A 1 133 ? 8.670 -7.091 3.044 1.00 97.88 133 ARG A C 1
ATOM 1090 O O . ARG A 1 133 ? 9.817 -6.676 3.147 1.00 97.88 133 ARG A O 1
ATOM 1097 N N . GLY A 1 134 ? 7.668 -6.617 3.781 1.00 98.19 134 GLY A N 1
ATOM 1098 C CA . GLY A 1 134 ? 7.852 -5.532 4.750 1.00 98.19 134 GLY A CA 1
ATOM 1099 C C . GLY A 1 134 ? 8.048 -4.145 4.128 1.00 98.19 134 GLY A C 1
ATOM 1100 O O . GLY A 1 134 ? 8.327 -3.202 4.863 1.00 98.19 134 GLY A O 1
ATOM 1101 N N . SER A 1 135 ? 7.907 -4.004 2.804 1.00 98.25 135 SER A N 1
ATOM 1102 C CA . SER A 1 135 ? 8.119 -2.736 2.087 1.00 98.25 135 SER A CA 1
ATOM 1103 C C . SER A 1 135 ? 6.916 -1.785 2.111 1.00 98.25 135 SER A C 1
ATOM 1105 O O . SER A 1 135 ? 7.058 -0.607 1.784 1.00 98.25 135 SER A O 1
ATOM 1107 N N . GLY A 1 136 ? 5.720 -2.291 2.430 1.00 98.44 136 GLY A N 1
ATOM 1108 C CA . GLY A 1 136 ? 4.457 -1.564 2.264 1.00 98.44 136 GLY A CA 1
ATOM 1109 C C . GLY A 1 136 ? 3.942 -1.479 0.822 1.00 98.44 136 GLY A C 1
ATOM 1110 O O . GLY A 1 136 ? 2.942 -0.813 0.565 1.00 98.44 136 GLY A O 1
ATOM 1111 N N . VAL A 1 137 ? 4.590 -2.125 -0.152 1.00 98.69 137 VAL A N 1
ATOM 1112 C CA . VAL A 1 137 ? 4.115 -2.092 -1.544 1.00 98.69 137 VAL A CA 1
ATOM 1113 C C . VAL A 1 137 ? 2.873 -2.964 -1.709 1.00 98.69 137 VAL A C 1
ATOM 1115 O O . VAL A 1 137 ? 2.912 -4.168 -1.468 1.00 98.69 137 VAL A O 1
ATOM 1118 N N . HIS A 1 138 ? 1.785 -2.356 -2.166 1.00 98.75 138 HIS A N 1
ATOM 1119 C CA . HIS A 1 138 ? 0.516 -2.998 -2.503 1.00 98.75 138 HIS A CA 1
ATOM 1120 C C . HIS A 1 138 ? -0.167 -2.204 -3.631 1.00 98.75 138 HIS A C 1
ATOM 1122 O O . HIS A 1 138 ? 0.289 -1.116 -3.998 1.00 98.75 138 HIS A O 1
ATOM 1128 N N . GLY A 1 139 ? -1.259 -2.734 -4.180 1.00 98.38 139 GLY A N 1
ATOM 1129 C CA . GLY A 1 139 ? -1.955 -2.166 -5.336 1.00 98.38 139 GLY A CA 1
ATOM 1130 C C . GLY A 1 139 ? -2.382 -0.710 -5.159 1.00 98.38 139 GLY A C 1
ATOM 1131 O O . GLY A 1 139 ? -2.115 0.130 -6.016 1.00 98.38 139 GLY A O 1
ATOM 1132 N N . GLY A 1 140 ? -2.980 -0.389 -4.009 1.00 98.06 140 GLY A N 1
ATOM 1133 C CA . GLY A 1 140 ? -3.393 0.969 -3.653 1.00 98.06 140 GLY A CA 1
ATOM 1134 C C . GLY A 1 140 ? -2.248 1.977 -3.729 1.00 98.06 140 GLY A C 1
ATOM 1135 O O . GLY A 1 140 ? -2.398 3.026 -4.350 1.00 98.06 140 GLY A O 1
ATOM 1136 N N . LEU A 1 141 ? -1.079 1.646 -3.172 1.00 98.25 141 LEU A N 1
ATOM 1137 C CA . LEU A 1 141 ? 0.118 2.484 -3.291 1.00 98.25 141 LEU A CA 1
ATOM 1138 C C . LEU A 1 141 ? 0.559 2.642 -4.755 1.00 98.25 141 LEU A C 1
ATOM 1140 O O . LEU A 1 141 ? 0.857 3.752 -5.188 1.00 98.25 141 LEU A O 1
ATOM 1144 N N . MET A 1 142 ? 0.577 1.549 -5.522 1.00 98.25 142 MET A N 1
ATOM 1145 C CA . MET A 1 142 ? 1.026 1.559 -6.918 1.00 98.25 142 MET A CA 1
ATOM 1146 C C . MET A 1 142 ? 0.138 2.423 -7.814 1.00 98.25 142 MET A C 1
ATOM 1148 O O . MET A 1 142 ? 0.659 3.160 -8.649 1.00 98.25 142 MET A O 1
ATOM 1152 N N . VAL A 1 143 ? -1.181 2.363 -7.636 1.00 97.31 143 VAL A N 1
ATOM 1153 C CA . VAL A 1 143 ? -2.143 3.062 -8.498 1.00 97.31 143 VAL A CA 1
ATOM 1154 C C . VAL A 1 143 ? -2.392 4.494 -8.023 1.00 97.31 143 VAL A C 1
ATOM 1156 O O . VAL A 1 143 ? -2.373 5.412 -8.836 1.00 97.31 143 VAL A O 1
ATOM 1159 N N . LEU A 1 144 ? -2.592 4.704 -6.718 1.00 95.75 144 LEU A N 1
ATOM 1160 C CA . LEU A 1 144 ? -3.168 5.946 -6.188 1.00 95.75 144 LEU A CA 1
ATOM 1161 C C . LEU A 1 144 ? -2.136 6.969 -5.696 1.00 95.75 144 LEU A C 1
ATOM 1163 O O . LEU A 1 144 ? -2.514 8.108 -5.432 1.00 95.75 144 LEU A O 1
ATOM 1167 N N . GLU A 1 145 ? -0.861 6.600 -5.518 1.00 95.38 145 GLU A N 1
ATOM 1168 C CA . GLU A 1 145 ? 0.182 7.533 -5.068 1.00 95.38 145 GLU A CA 1
ATOM 1169 C C . GLU A 1 145 ? 1.001 8.084 -6.250 1.00 95.38 145 GLU A C 1
ATOM 1171 O O . GLU A 1 145 ? 1.790 7.336 -6.839 1.00 95.38 145 GLU A O 1
ATOM 1176 N N . PRO A 1 146 ? 0.885 9.385 -6.588 1.00 93.25 146 PRO A N 1
ATOM 1177 C CA . PRO A 1 146 ? 1.652 9.990 -7.680 1.00 93.25 146 PRO A CA 1
ATOM 1178 C C . PRO A 1 146 ? 3.166 9.930 -7.457 1.00 93.25 146 PRO A C 1
ATOM 1180 O O . PRO A 1 146 ? 3.926 9.771 -8.405 1.00 93.25 146 PRO A O 1
ATOM 1183 N N . ARG A 1 147 ? 3.621 9.987 -6.198 1.00 93.06 147 ARG A N 1
ATOM 1184 C CA . ARG A 1 147 ? 5.054 9.914 -5.868 1.00 93.06 147 ARG A CA 1
ATOM 1185 C C . ARG A 1 147 ? 5.637 8.502 -5.968 1.00 93.06 147 ARG A C 1
ATOM 1187 O O . ARG A 1 147 ? 6.855 8.349 -5.922 1.00 93.06 147 ARG A O 1
ATOM 1194 N N . PHE A 1 148 ? 4.798 7.468 -6.060 1.00 96.19 148 PHE A N 1
ATOM 1195 C CA . PHE A 1 148 ? 5.245 6.084 -6.194 1.00 96.19 148 PHE A CA 1
ATOM 1196 C C . PHE A 1 148 ? 5.333 5.706 -7.676 1.00 96.19 148 PHE A C 1
ATOM 1198 O O . PHE A 1 148 ? 4.329 5.371 -8.303 1.00 96.19 148 PHE A O 1
ATOM 1205 N N . ASN A 1 149 ? 6.532 5.767 -8.245 1.00 95.38 149 ASN A N 1
ATOM 1206 C CA . ASN A 1 149 ? 6.801 5.517 -9.662 1.00 95.38 149 ASN A CA 1
ATOM 1207 C C . ASN A 1 149 ? 7.755 4.325 -9.873 1.00 95.38 149 ASN A C 1
ATOM 1209 O O . ASN A 1 149 ? 8.102 3.604 -8.931 1.00 95.38 149 ASN A O 1
ATOM 1213 N N . VAL A 1 150 ? 8.167 4.110 -11.126 1.00 96.62 150 VAL A N 1
ATOM 1214 C CA . VAL A 1 150 ? 9.068 3.016 -11.519 1.00 96.62 150 VAL A CA 1
ATOM 1215 C C . VAL A 1 150 ? 10.391 3.090 -10.754 1.00 96.62 150 VAL A C 1
ATOM 1217 O O . VAL A 1 150 ? 10.914 2.065 -10.320 1.00 96.62 150 VAL A O 1
ATOM 1220 N N . GLU A 1 151 ? 10.921 4.291 -10.536 1.00 95.25 151 GLU A N 1
ATOM 1221 C CA . GLU A 1 151 ? 12.168 4.531 -9.817 1.00 95.25 151 GLU A CA 1
ATOM 1222 C C . GLU A 1 151 ? 12.055 4.095 -8.356 1.00 95.25 151 GLU A C 1
ATOM 1224 O O . GLU A 1 151 ? 12.940 3.388 -7.865 1.00 95.25 151 GLU A O 1
ATOM 1229 N N . ALA A 1 152 ? 10.957 4.457 -7.685 1.00 96.38 152 ALA A N 1
ATOM 1230 C CA . ALA A 1 152 ? 10.670 4.032 -6.318 1.00 96.38 152 ALA A CA 1
ATOM 1231 C C . ALA A 1 152 ? 10.523 2.504 -6.218 1.00 96.38 152 ALA A C 1
ATOM 1233 O O . ALA A 1 152 ? 11.120 1.882 -5.336 1.00 96.38 152 ALA A O 1
ATOM 1234 N N . LEU A 1 153 ? 9.794 1.876 -7.148 1.00 98.19 153 LEU A N 1
ATOM 1235 C CA . LEU A 1 153 ? 9.644 0.419 -7.176 1.00 98.19 153 LEU A CA 1
ATOM 1236 C C . LEU A 1 153 ? 10.987 -0.285 -7.425 1.00 98.19 153 LEU A C 1
ATOM 1238 O O . LEU A 1 153 ? 11.322 -1.235 -6.723 1.00 98.19 153 LEU A O 1
ATOM 1242 N N . ALA A 1 154 ? 11.796 0.203 -8.367 1.00 97.88 154 ALA A N 1
ATOM 1243 C CA . ALA A 1 154 ? 13.114 -0.358 -8.658 1.00 97.88 154 ALA A CA 1
ATOM 1244 C C . ALA A 1 154 ? 14.073 -0.260 -7.459 1.00 97.88 154 ALA A C 1
ATOM 1246 O O . ALA A 1 154 ? 14.860 -1.181 -7.232 1.00 97.88 154 ALA A O 1
ATOM 1247 N N . LEU A 1 155 ? 14.002 0.830 -6.683 1.00 96.50 155 LEU A N 1
ATOM 1248 C CA . LEU A 1 155 ? 14.752 0.977 -5.432 1.00 96.50 155 LEU A CA 1
ATOM 1249 C C . LEU A 1 155 ? 14.338 -0.084 -4.405 1.00 96.50 155 LEU A C 1
ATOM 1251 O O . LEU A 1 155 ? 15.205 -0.733 -3.829 1.00 96.50 155 LEU A O 1
ATOM 1255 N N . LEU A 1 156 ? 13.035 -0.303 -4.214 1.00 97.69 156 LEU A N 1
ATOM 1256 C CA . LEU A 1 156 ? 12.517 -1.302 -3.268 1.00 97.69 156 LEU A CA 1
ATOM 1257 C C . LEU A 1 156 ? 12.800 -2.743 -3.704 1.00 97.69 156 LEU A C 1
ATOM 1259 O O . LEU A 1 156 ? 12.979 -3.622 -2.867 1.00 97.69 156 LEU A O 1
ATOM 1263 N N . LEU A 1 157 ? 12.898 -2.980 -5.010 1.00 98.12 157 LEU A N 1
ATOM 1264 C CA . LEU A 1 157 ? 13.311 -4.262 -5.574 1.00 98.12 157 LEU A CA 1
ATOM 1265 C C . LEU A 1 157 ? 14.828 -4.489 -5.531 1.00 98.12 157 LEU A C 1
ATOM 1267 O O . LEU A 1 157 ? 15.275 -5.566 -5.919 1.00 98.12 157 LEU A O 1
ATOM 1271 N N . ASN A 1 158 ? 15.618 -3.516 -5.061 1.00 97.50 158 ASN A N 1
ATOM 1272 C CA . ASN A 1 158 ? 17.084 -3.532 -5.099 1.00 97.50 158 ASN A CA 1
ATOM 1273 C C . ASN A 1 158 ? 17.659 -3.710 -6.520 1.00 97.50 158 ASN A C 1
ATOM 1275 O O . ASN A 1 158 ? 18.702 -4.338 -6.710 1.00 97.50 158 ASN A O 1
ATOM 1279 N N . ILE A 1 159 ? 17.002 -3.142 -7.537 1.00 98.00 159 ILE A N 1
ATOM 1280 C CA . ILE A 1 159 ? 17.510 -3.134 -8.914 1.00 98.00 159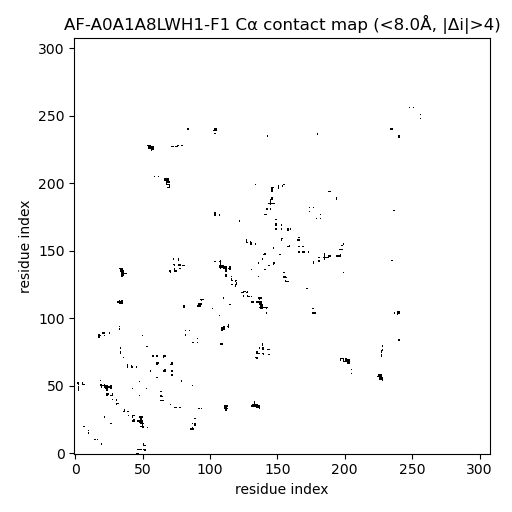 ILE A CA 1
ATOM 1281 C C . ILE A 1 159 ? 18.392 -1.888 -9.093 1.00 98.00 159 ILE A C 1
ATOM 1283 O O . ILE A 1 159 ? 17.865 -0.775 -9.112 1.00 98.00 159 ILE A O 1
ATOM 1287 N N . PRO A 1 160 ? 19.724 -1.999 -9.245 1.00 96.88 160 PRO A N 1
ATOM 1288 C CA . PRO A 1 160 ? 20.605 -0.841 -9.401 1.00 96.88 160 PRO A CA 1
ATOM 1289 C C . PRO A 1 160 ? 20.325 -0.034 -10.687 1.00 96.88 160 PRO A C 1
ATOM 1291 O O . PRO A 1 160 ? 19.827 -0.592 -11.667 1.00 96.88 160 PRO A O 1
ATOM 1294 N N . PRO A 1 161 ? 20.669 1.271 -10.729 1.00 96.00 161 PRO A N 1
ATOM 1295 C CA . PRO A 1 161 ? 20.532 2.121 -11.923 1.00 96.00 161 PRO A CA 1
ATOM 1296 C C . PRO A 1 161 ? 21.282 1.594 -13.153 1.00 96.00 161 PRO A C 1
ATOM 1298 O O . PRO A 1 161 ? 20.832 1.787 -14.277 1.00 96.00 161 PRO A O 1
ATOM 1301 N N . SER A 1 162 ? 22.393 0.881 -12.940 1.00 97.75 162 SER A N 1
ATOM 1302 C CA . SER A 1 162 ? 23.217 0.295 -14.003 1.00 97.75 162 SER A CA 1
ATOM 1303 C C . SER A 1 162 ? 22.530 -0.841 -14.770 1.00 97.75 162 SER A C 1
ATOM 1305 O O . SER A 1 162 ? 22.888 -1.107 -15.915 1.00 97.75 162 SER A O 1
ATOM 1307 N N . LYS A 1 163 ? 21.519 -1.502 -14.186 1.00 97.75 163 LYS A N 1
ATOM 1308 C CA . LYS A 1 163 ? 20.736 -2.567 -14.837 1.00 97.75 163 LYS A CA 1
ATOM 1309 C C . LYS A 1 163 ? 19.627 -1.968 -15.718 1.00 97.75 163 LYS A C 1
ATOM 1311 O O . LYS A 1 163 ? 18.436 -2.165 -15.474 1.00 97.75 163 LYS A O 1
ATOM 1316 N N . THR A 1 164 ? 20.018 -1.224 -16.751 1.00 97.69 164 THR A N 1
ATOM 1317 C CA . THR A 1 164 ? 19.106 -0.432 -17.599 1.00 97.69 164 THR A CA 1
ATOM 1318 C C . THR A 1 164 ? 18.059 -1.278 -18.327 1.00 97.69 164 THR A C 1
ATOM 1320 O O . THR A 1 164 ? 16.894 -0.891 -18.376 1.00 97.69 164 THR A O 1
ATOM 1323 N N . LEU A 1 165 ? 18.427 -2.464 -18.827 1.00 98.25 165 LEU A N 1
ATOM 1324 C CA . LEU A 1 165 ? 17.490 -3.377 -19.495 1.00 98.25 165 LEU A CA 1
ATOM 1325 C C . LEU A 1 165 ? 16.378 -3.857 -18.554 1.00 98.25 165 LEU A C 1
ATOM 1327 O O . LEU A 1 165 ? 15.209 -3.810 -18.927 1.00 98.25 165 LEU A O 1
ATOM 1331 N N . LEU A 1 166 ? 16.732 -4.245 -17.324 1.00 97.94 166 LEU A N 1
ATOM 1332 C CA . LEU A 1 166 ? 15.766 -4.676 -16.309 1.00 97.94 166 LEU A CA 1
ATOM 1333 C C . LEU A 1 166 ? 14.866 -3.525 -15.859 1.00 97.94 166 LEU A C 1
ATOM 1335 O O . LEU A 1 166 ? 13.667 -3.714 -15.691 1.00 97.94 166 LEU A O 1
ATOM 1339 N N . ARG A 1 167 ? 15.419 -2.316 -15.708 1.00 98.31 167 ARG A N 1
ATOM 1340 C CA . ARG A 1 167 ? 14.626 -1.124 -15.374 1.00 98.31 167 ARG A CA 1
ATOM 1341 C C . ARG A 1 167 ? 13.649 -0.751 -16.482 1.00 98.31 167 ARG A C 1
ATOM 1343 O O . ARG A 1 167 ? 12.510 -0.419 -16.181 1.00 98.31 167 ARG A O 1
ATOM 1350 N N . ARG A 1 168 ? 14.059 -0.861 -17.748 1.00 98.38 168 ARG A N 1
ATOM 1351 C CA . ARG A 1 168 ? 13.168 -0.661 -18.898 1.00 98.38 168 ARG A CA 1
ATOM 1352 C C . ARG A 1 168 ? 12.059 -1.714 -18.937 1.00 98.38 168 ARG A C 1
ATOM 1354 O O . ARG A 1 168 ? 10.908 -1.357 -19.148 1.00 98.38 168 ARG A O 1
ATOM 1361 N N . HIS A 1 169 ? 12.395 -2.982 -18.692 1.00 98.62 169 HIS A N 1
ATOM 1362 C CA . HIS A 1 169 ? 11.418 -4.074 -18.596 1.00 98.62 169 HIS A CA 1
ATOM 1363 C C . HIS A 1 169 ? 10.387 -3.817 -17.490 1.00 98.62 169 HIS A C 1
ATOM 1365 O O . HIS A 1 169 ? 9.183 -3.820 -17.745 1.00 98.62 169 HIS A O 1
ATOM 1371 N N . LEU A 1 170 ? 10.858 -3.478 -16.285 1.00 98.62 170 LEU A N 1
ATOM 1372 C CA . LEU A 1 170 ? 10.004 -3.099 -15.160 1.00 98.62 170 LEU A CA 1
ATOM 1373 C C . LEU A 1 170 ? 9.106 -1.903 -15.503 1.00 98.62 170 LEU A C 1
ATOM 1375 O O . LEU A 1 170 ? 7.920 -1.943 -15.193 1.00 98.62 170 LEU A O 1
ATOM 1379 N N . ALA A 1 171 ? 9.648 -0.863 -16.146 1.00 98.25 171 ALA A N 1
ATOM 1380 C CA . ALA A 1 171 ? 8.888 0.322 -16.537 1.00 98.25 171 ALA A CA 1
ATOM 1381 C C . ALA A 1 171 ? 7.719 -0.033 -17.462 1.00 98.25 171 ALA A C 1
ATOM 1383 O O . ALA A 1 171 ? 6.586 0.363 -17.198 1.00 98.25 171 ALA A O 1
ATOM 1384 N N . THR A 1 172 ? 7.982 -0.820 -18.511 1.00 98.19 172 THR A N 1
ATOM 1385 C CA . THR A 1 172 ? 6.957 -1.266 -19.463 1.00 98.19 172 THR A CA 1
ATOM 1386 C C . THR A 1 172 ? 5.829 -2.002 -18.748 1.00 98.19 172 THR A C 1
ATOM 1388 O O . THR A 1 172 ? 4.668 -1.617 -18.874 1.00 98.19 172 THR A O 1
ATOM 1391 N N . HIS A 1 173 ? 6.155 -3.022 -17.950 1.00 98.25 173 HIS A N 1
ATOM 1392 C CA . HIS A 1 173 ? 5.136 -3.813 -17.260 1.00 98.25 173 HIS A CA 1
ATOM 1393 C C . HIS A 1 173 ? 4.408 -3.023 -16.168 1.00 98.25 173 HIS A C 1
ATOM 1395 O O . HIS A 1 173 ? 3.207 -3.208 -15.987 1.00 98.25 173 HIS A O 1
ATOM 1401 N N . PHE A 1 174 ? 5.098 -2.125 -15.460 1.00 98.06 174 PHE A N 1
ATOM 1402 C CA . PHE A 1 174 ? 4.474 -1.267 -14.457 1.00 98.06 174 PHE A CA 1
ATOM 1403 C C . PHE A 1 174 ? 3.458 -0.309 -15.089 1.00 98.06 174 PHE A C 1
ATOM 1405 O O . PHE A 1 174 ? 2.346 -0.203 -14.582 1.00 98.06 174 PHE A O 1
ATOM 1412 N N . HIS A 1 175 ? 3.798 0.349 -16.203 1.00 96.88 175 HIS A N 1
ATOM 1413 C CA . HIS A 1 175 ? 2.876 1.253 -16.902 1.00 96.88 175 HIS A CA 1
ATOM 1414 C C . HIS A 1 175 ? 1.668 0.520 -17.490 1.00 96.88 175 HIS A C 1
ATOM 1416 O O . HIS A 1 175 ? 0.545 1.005 -17.356 1.00 96.88 175 HIS A O 1
ATOM 1422 N N . LEU A 1 176 ? 1.878 -0.669 -18.070 1.00 95.62 176 LEU A N 1
ATOM 1423 C CA . LEU A 1 176 ? 0.781 -1.526 -18.529 1.00 95.62 176 LEU A CA 1
ATOM 1424 C C . LEU A 1 176 ? -0.162 -1.900 -17.382 1.00 95.62 176 LEU A C 1
ATOM 1426 O O . LEU A 1 176 ? -1.373 -1.909 -17.571 1.00 95.62 176 LEU A O 1
ATOM 1430 N N . LEU A 1 177 ? 0.390 -2.177 -16.198 1.00 95.62 177 LEU A N 1
ATOM 1431 C CA . LEU A 1 177 ? -0.396 -2.531 -15.026 1.00 95.62 177 LEU A CA 1
ATOM 1432 C C . LEU A 1 177 ? -1.200 -1.332 -14.499 1.00 95.62 177 LEU A C 1
ATOM 1434 O O . LEU A 1 177 ? -2.410 -1.422 -14.355 1.00 95.62 177 LEU A O 1
ATOM 1438 N N . VAL A 1 178 ? -0.563 -0.198 -14.195 1.00 95.25 178 VAL A N 1
ATOM 1439 C CA . VAL A 1 178 ? -1.268 0.922 -13.536 1.00 95.25 178 VAL A CA 1
ATOM 1440 C C . VAL A 1 178 ? -2.197 1.701 -14.476 1.00 95.25 178 VAL A C 1
ATOM 1442 O O . VAL A 1 178 ? -3.102 2.394 -14.009 1.00 95.25 178 VAL A O 1
ATOM 1445 N N . GLY A 1 179 ? -1.989 1.581 -15.788 1.00 94.25 179 GLY A N 1
ATOM 1446 C CA . GLY A 1 179 ? -2.768 2.262 -16.816 1.00 94.25 179 GLY A CA 1
ATOM 1447 C C . GLY A 1 179 ? -2.320 3.704 -17.084 1.00 94.25 179 GLY A C 1
ATOM 1448 O O . GLY A 1 179 ? -1.606 4.334 -16.299 1.00 94.25 179 GLY A O 1
ATOM 1449 N N . SER A 1 180 ? -2.774 4.242 -18.219 1.00 93.19 180 SER A N 1
ATOM 1450 C CA . SER A 1 180 ? -2.352 5.545 -18.759 1.00 93.19 180 SER A CA 1
ATOM 1451 C C . SER A 1 180 ? -2.638 6.724 -17.827 1.00 93.19 180 SER A C 1
ATOM 1453 O O . SER A 1 180 ? -1.806 7.616 -17.688 1.00 93.19 180 SER A O 1
ATOM 1455 N N . GLU A 1 181 ? -3.785 6.723 -17.150 1.00 91.94 181 GLU A N 1
ATOM 1456 C CA . GLU A 1 181 ? -4.167 7.820 -16.256 1.00 91.94 181 GLU A CA 1
ATOM 1457 C C . GLU A 1 181 ? -3.259 7.895 -15.018 1.00 91.94 181 GLU A C 1
ATOM 1459 O O . GLU A 1 181 ? -2.773 8.970 -14.667 1.00 91.94 181 GLU A O 1
ATOM 1464 N N . ALA A 1 182 ? -2.951 6.755 -14.391 1.00 93.56 182 ALA A N 1
ATOM 1465 C CA . ALA A 1 182 ? -2.016 6.720 -13.268 1.00 93.56 182 ALA A CA 1
ATOM 1466 C C . ALA A 1 182 ? -0.587 7.066 -13.717 1.00 93.56 182 ALA A C 1
ATOM 1468 O O . ALA A 1 182 ? 0.148 7.725 -12.982 1.00 93.56 182 ALA A O 1
ATOM 1469 N N . GLN A 1 183 ? -0.192 6.664 -14.930 1.00 94.62 183 GLN A N 1
ATOM 1470 C CA . GLN A 1 183 ? 1.086 7.058 -15.522 1.00 94.62 183 GLN A CA 1
ATOM 1471 C C . GLN A 1 183 ? 1.180 8.583 -15.695 1.00 94.62 183 GLN A C 1
ATOM 1473 O O . GLN A 1 183 ? 2.177 9.176 -15.284 1.00 94.62 183 GLN A O 1
ATOM 1478 N N . ARG A 1 184 ? 0.136 9.227 -16.233 1.00 93.06 184 ARG A N 1
ATOM 1479 C CA . ARG A 1 184 ? 0.072 10.688 -16.402 1.00 93.06 184 ARG A CA 1
ATOM 1480 C C . ARG A 1 184 ? 0.192 11.417 -15.062 1.00 93.06 184 ARG A C 1
ATOM 1482 O O . ARG A 1 184 ? 1.021 12.308 -14.930 1.00 93.06 184 ARG A O 1
ATOM 1489 N N . GLN A 1 185 ? -0.556 10.989 -14.044 1.00 92.31 185 GLN A N 1
ATOM 1490 C CA . GLN A 1 185 ? -0.492 11.595 -12.705 1.00 92.31 185 GLN A CA 1
ATOM 1491 C C . GLN A 1 185 ? 0.901 11.484 -12.067 1.00 92.31 185 GLN A C 1
ATOM 1493 O O . GLN A 1 185 ? 1.353 12.404 -11.387 1.00 92.31 185 GLN A O 1
ATOM 1498 N N . LYS A 1 186 ? 1.601 10.364 -12.280 1.00 93.81 186 LYS A N 1
ATOM 1499 C CA . LYS A 1 186 ? 2.979 10.180 -11.795 1.00 93.81 186 LYS A CA 1
ATOM 1500 C C . LYS A 1 186 ? 3.962 11.096 -12.526 1.00 93.81 186 LYS A C 1
ATOM 1502 O O . LYS A 1 186 ? 4.861 11.629 -11.883 1.00 93.81 186 LYS A O 1
ATOM 1507 N N . GLN A 1 187 ? 3.770 11.306 -13.829 1.00 92.12 187 GLN A N 1
ATOM 1508 C CA . GLN A 1 187 ? 4.565 12.248 -14.621 1.00 92.12 187 GLN A CA 1
ATOM 1509 C C . GLN A 1 187 ? 4.367 13.694 -14.140 1.00 92.12 187 GLN A C 1
ATOM 1511 O O . GLN A 1 187 ? 5.343 14.376 -13.849 1.00 92.12 187 GLN A O 1
ATOM 1516 N N . GLU A 1 188 ? 3.123 14.127 -13.939 1.00 90.06 188 GLU A N 1
ATOM 1517 C CA . GLU A 1 188 ? 2.811 15.458 -13.386 1.00 90.06 188 GLU A CA 1
ATOM 1518 C C . GLU A 1 188 ? 3.392 15.643 -11.978 1.00 90.06 188 GLU A C 1
ATOM 1520 O O . GLU A 1 188 ? 3.883 16.712 -11.618 1.00 90.06 188 GLU A O 1
ATOM 1525 N N . GLY A 1 189 ? 3.396 14.572 -11.178 1.00 85.25 189 GLY A N 1
ATOM 1526 C CA . GLY A 1 189 ? 4.029 14.562 -9.864 1.00 85.25 189 GLY A CA 1
ATOM 1527 C C . GLY A 1 189 ? 5.541 14.801 -9.905 1.00 85.25 189 GLY A C 1
ATOM 1528 O O . GLY A 1 189 ? 6.065 15.398 -8.968 1.00 85.25 189 GLY A O 1
ATOM 1529 N N . LEU A 1 190 ? 6.231 14.366 -10.966 1.00 86.56 190 LEU A N 1
ATOM 1530 C CA . LEU A 1 190 ? 7.670 14.587 -11.166 1.00 86.56 190 LEU A CA 1
ATOM 1531 C C . LEU A 1 190 ? 7.997 16.017 -11.601 1.00 86.56 190 LEU A C 1
ATOM 1533 O O . LEU A 1 190 ? 9.089 16.503 -11.318 1.00 86.56 190 LEU A O 1
ATOM 1537 N N . GLU A 1 191 ? 7.062 16.674 -12.281 1.00 85.25 191 GLU A N 1
ATOM 1538 C CA . GLU A 1 191 ? 7.199 18.055 -12.755 1.00 85.25 191 GLU A CA 1
ATOM 1539 C C . GLU A 1 191 ? 6.938 19.084 -11.643 1.00 85.25 191 GLU A C 1
ATOM 1541 O O . GLU A 1 191 ? 7.267 20.261 -11.786 1.00 85.25 191 GLU A O 1
ATOM 1546 N N . ASN A 1 192 ? 6.390 18.644 -10.506 1.00 84.69 192 ASN A N 1
ATOM 1547 C CA . ASN A 1 192 ? 6.162 19.496 -9.348 1.00 84.69 192 ASN A CA 1
ATOM 1548 C C . ASN A 1 192 ? 7.502 19.945 -8.711 1.00 84.69 192 ASN A C 1
ATOM 1550 O O . ASN A 1 192 ? 8.300 19.087 -8.325 1.00 84.69 192 ASN A O 1
ATOM 1554 N N . PRO A 1 193 ? 7.739 21.259 -8.513 1.00 78.94 193 PRO A N 1
ATOM 1555 C CA . PRO A 1 193 ? 8.958 21.777 -7.879 1.00 78.94 193 PRO A CA 1
ATOM 1556 C C . PRO A 1 193 ? 9.244 21.220 -6.476 1.00 78.94 193 PRO A C 1
ATOM 1558 O O . PRO A 1 193 ? 10.405 21.111 -6.085 1.00 78.94 193 PRO A O 1
ATOM 1561 N N . ASP A 1 194 ? 8.204 20.831 -5.733 1.00 79.75 194 ASP A N 1
ATOM 1562 C CA . ASP A 1 194 ? 8.312 20.254 -4.386 1.00 79.75 194 ASP A CA 1
ATOM 1563 C C . ASP A 1 194 ? 8.479 18.720 -4.401 1.00 79.75 194 ASP A C 1
ATOM 1565 O O . ASP A 1 194 ? 8.412 18.051 -3.357 1.00 79.75 194 ASP A O 1
ATOM 1569 N N . TYR A 1 195 ? 8.679 18.124 -5.581 1.00 82.00 195 TYR A N 1
ATOM 1570 C CA . TYR A 1 195 ? 8.870 16.689 -5.713 1.00 82.00 195 TYR A CA 1
ATOM 1571 C C . TYR A 1 195 ? 10.108 16.222 -4.943 1.00 82.00 195 TYR A C 1
ATOM 1573 O O . TYR A 1 195 ? 11.227 16.708 -5.096 1.00 82.00 195 TYR A O 1
ATOM 1581 N N . SER A 1 196 ? 9.902 15.195 -4.124 1.00 81.88 196 SER A N 1
ATOM 1582 C CA . SER A 1 196 ? 10.969 14.507 -3.409 1.00 81.88 196 SER A CA 1
ATOM 1583 C C . SER A 1 196 ? 10.866 13.011 -3.645 1.00 81.88 196 SER A C 1
ATOM 1585 O O . SER A 1 196 ? 9.818 12.396 -3.400 1.00 81.88 196 SER A O 1
ATOM 1587 N N . VAL A 1 197 ? 11.988 12.434 -4.084 1.00 82.75 197 VAL A N 1
ATOM 1588 C CA . VAL A 1 197 ? 12.129 10.999 -4.340 1.00 82.75 197 VAL A CA 1
ATOM 1589 C C . VAL A 1 197 ? 11.788 10.216 -3.077 1.00 82.75 197 VAL A C 1
ATOM 1591 O O . VAL A 1 197 ? 12.316 10.482 -1.993 1.00 82.75 197 VAL A O 1
ATOM 1594 N N . LEU A 1 198 ? 10.913 9.223 -3.223 1.00 86.88 198 LEU A N 1
ATOM 1595 C CA . LEU A 1 198 ? 10.612 8.291 -2.148 1.00 86.88 198 LEU A CA 1
ATOM 1596 C C . LEU A 1 198 ? 11.808 7.372 -1.916 1.00 86.88 198 LEU A C 1
ATOM 1598 O O . LEU A 1 198 ? 12.189 6.585 -2.780 1.00 86.88 198 LEU A O 1
ATOM 1602 N N . THR A 1 199 ? 12.380 7.452 -0.720 1.00 86.31 199 THR A N 1
ATOM 1603 C CA . THR A 1 199 ? 13.420 6.531 -0.264 1.00 86.31 199 THR A CA 1
ATOM 1604 C C . THR A 1 199 ? 12.892 5.702 0.900 1.00 86.31 199 THR A C 1
ATOM 1606 O O . THR A 1 199 ? 12.142 6.193 1.745 1.00 86.31 199 THR A O 1
ATOM 1609 N N . ALA A 1 200 ? 13.303 4.435 0.977 1.00 82.69 200 ALA A N 1
ATOM 1610 C CA . ALA A 1 200 ? 12.899 3.538 2.064 1.00 82.69 200 ALA A CA 1
ATOM 1611 C C . ALA A 1 200 ? 13.362 4.032 3.452 1.00 82.69 200 ALA A C 1
ATOM 1613 O O . ALA A 1 200 ? 12.777 3.681 4.475 1.00 82.69 200 ALA A O 1
ATOM 1614 N N . THR A 1 201 ? 14.411 4.859 3.489 1.00 85.25 201 THR A N 1
ATOM 1615 C CA . THR A 1 201 ? 15.029 5.387 4.711 1.00 85.25 201 THR A CA 1
ATOM 1616 C C . THR A 1 201 ? 14.478 6.745 5.145 1.00 85.25 201 THR A C 1
ATOM 1618 O O . THR A 1 201 ? 14.777 7.175 6.263 1.00 85.25 201 THR A O 1
ATOM 1621 N N . ALA A 1 202 ? 13.676 7.423 4.314 1.00 89.50 202 ALA A N 1
ATOM 1622 C CA . ALA A 1 202 ? 13.079 8.708 4.664 1.00 89.50 202 ALA A CA 1
ATOM 1623 C C . ALA A 1 202 ? 12.190 8.575 5.908 1.00 89.50 202 ALA A C 1
ATOM 1625 O O . ALA A 1 202 ? 11.281 7.743 5.960 1.00 89.50 202 ALA A O 1
ATOM 1626 N N . ARG A 1 203 ? 12.437 9.423 6.913 1.00 89.75 203 ARG A N 1
ATOM 1627 C CA . ARG A 1 203 ? 11.687 9.433 8.175 1.00 89.75 203 ARG A CA 1
ATOM 1628 C C . ARG A 1 203 ? 10.765 10.638 8.271 1.00 89.75 203 ARG A C 1
ATOM 1630 O O . ARG A 1 203 ? 11.149 11.752 7.919 1.00 89.75 203 ARG A O 1
ATOM 1637 N N . VAL A 1 204 ? 9.567 10.408 8.796 1.00 87.56 204 VAL A N 1
ATOM 1638 C CA . VAL A 1 204 ? 8.618 11.464 9.146 1.00 87.56 204 VAL A CA 1
ATOM 1639 C C . VAL A 1 204 ? 9.202 12.266 10.305 1.00 87.56 204 VAL A C 1
ATOM 1641 O O . VAL A 1 204 ? 9.611 11.702 11.322 1.00 87.56 204 VAL A O 1
ATOM 1644 N N . LYS A 1 205 ? 9.275 13.589 10.142 1.00 81.50 205 LYS A N 1
ATOM 1645 C CA . LYS A 1 205 ? 9.720 14.499 11.201 1.00 81.50 205 LYS A CA 1
ATOM 1646 C C . LYS A 1 205 ? 8.523 14.819 12.101 1.00 81.50 205 LYS A C 1
ATOM 1648 O O . LYS A 1 205 ? 7.540 15.348 11.584 1.00 81.50 205 LYS A O 1
ATOM 1653 N N . PRO A 1 206 ? 8.588 14.546 13.417 1.00 72.06 206 PRO A N 1
ATOM 1654 C CA . PRO A 1 206 ? 7.553 14.989 14.341 1.00 72.06 206 PRO A CA 1
ATOM 1655 C C . PRO A 1 206 ? 7.428 16.509 14.269 1.00 72.06 206 PRO A C 1
ATOM 1657 O O . PRO A 1 206 ? 8.439 17.220 14.324 1.00 72.06 206 PRO A O 1
ATOM 1660 N N . ARG A 1 207 ? 6.202 17.019 14.155 1.00 66.06 207 ARG A N 1
ATOM 1661 C CA . ARG A 1 207 ? 5.967 18.452 14.311 1.00 66.06 207 ARG A CA 1
ATOM 1662 C C . ARG A 1 207 ? 6.264 18.807 15.765 1.00 66.06 207 ARG A C 1
ATOM 1664 O O . ARG A 1 207 ? 5.569 18.379 16.678 1.00 66.06 207 ARG A O 1
ATOM 1671 N N . ARG A 1 208 ? 7.337 19.566 16.000 1.00 56.47 208 ARG A N 1
ATOM 1672 C CA . ARG A 1 208 ? 7.537 20.219 17.296 1.00 56.47 208 ARG A CA 1
ATOM 1673 C C . ARG A 1 208 ? 6.488 21.315 17.392 1.00 56.47 208 ARG A C 1
ATOM 1675 O O . ARG A 1 208 ? 6.554 22.276 16.631 1.00 56.47 208 ARG A O 1
ATOM 1682 N N . SER A 1 209 ? 5.528 21.150 18.296 1.00 50.34 209 SER A N 1
ATOM 1683 C CA . SER A 1 209 ? 4.613 22.228 18.659 1.00 50.34 209 SER A CA 1
ATOM 1684 C C . SER A 1 209 ? 5.470 23.408 19.125 1.00 50.34 209 SER A C 1
ATOM 1686 O O . SER A 1 209 ? 6.211 23.291 20.103 1.00 50.34 209 SER A O 1
ATOM 1688 N N . SER A 1 210 ? 5.494 24.491 18.348 1.00 40.47 210 SER A N 1
ATOM 1689 C CA . SER A 1 210 ? 6.295 25.670 18.665 1.00 40.47 210 SER A CA 1
ATOM 1690 C C . SER A 1 210 ? 5.723 26.308 19.927 1.00 40.47 210 SER A C 1
ATOM 1692 O O . SER A 1 210 ? 4.675 26.947 19.896 1.00 40.47 210 SER A O 1
ATOM 1694 N N . PHE A 1 211 ? 6.404 26.111 21.052 1.00 50.41 211 PHE A N 1
ATOM 1695 C CA . PHE A 1 211 ? 6.117 26.799 22.304 1.00 50.41 211 PHE A CA 1
ATOM 1696 C C . PHE A 1 211 ? 6.632 28.243 22.169 1.00 50.41 211 PHE A C 1
ATOM 1698 O O . PHE A 1 211 ? 7.810 28.506 22.395 1.00 50.41 211 PHE A O 1
ATOM 1705 N N . GLY A 1 212 ? 5.784 29.177 21.728 1.00 44.47 212 GLY A N 1
ATOM 1706 C CA . GLY A 1 212 ? 6.144 30.599 21.679 1.00 44.47 212 GLY A CA 1
ATOM 1707 C C . GLY A 1 212 ? 5.273 31.439 20.750 1.00 44.47 212 GLY A C 1
ATOM 1708 O O . GLY A 1 212 ? 5.429 31.383 19.535 1.00 44.47 212 GLY A O 1
ATOM 1709 N N . GLY A 1 213 ? 4.389 32.247 21.340 1.00 37.84 213 GLY A N 1
ATOM 1710 C CA . GLY A 1 213 ? 3.599 33.259 20.641 1.00 37.84 213 GLY A CA 1
ATOM 1711 C C . GLY A 1 213 ? 2.413 33.747 21.471 1.00 37.84 213 GLY A C 1
ATOM 1712 O O . GLY A 1 213 ? 1.269 33.420 21.170 1.00 37.84 213 GLY A O 1
ATOM 1713 N N . PHE A 1 214 ? 2.677 34.503 22.541 1.00 47.44 214 PHE A N 1
ATOM 1714 C CA . PHE A 1 214 ? 1.649 35.297 23.221 1.00 47.44 214 PHE A CA 1
ATOM 1715 C C . PHE A 1 214 ? 1.017 36.251 22.192 1.00 47.44 214 PHE A C 1
ATOM 1717 O O . PHE A 1 214 ? 1.693 37.148 21.698 1.00 47.44 214 PHE A O 1
ATOM 1724 N N . GLY A 1 215 ? -0.266 36.057 21.874 1.00 47.00 215 GLY A N 1
ATOM 1725 C CA . GLY A 1 215 ? -1.068 37.030 21.126 1.00 47.00 215 GLY A CA 1
ATOM 1726 C C . GLY A 1 215 ? -1.645 36.535 19.801 1.00 47.00 215 GLY A C 1
ATOM 1727 O O . GLY A 1 215 ? -1.155 36.900 18.744 1.00 47.00 215 GLY A O 1
ATOM 1728 N N . SER A 1 216 ? -2.744 35.776 19.853 1.00 40.16 216 SER A N 1
ATOM 1729 C CA . SER A 1 216 ? -3.906 35.989 18.969 1.00 40.16 216 SER A CA 1
ATOM 1730 C C . SER A 1 216 ? -5.083 35.124 19.430 1.00 40.16 216 SER A C 1
ATOM 1732 O O . SER A 1 216 ? -5.367 34.039 18.921 1.00 40.16 216 SER A O 1
ATOM 1734 N N . LEU A 1 217 ? -5.788 35.620 20.444 1.00 48.31 217 LEU A N 1
ATOM 1735 C CA . LEU A 1 217 ? -7.135 35.181 20.796 1.00 48.31 217 LEU A CA 1
ATOM 1736 C C . LEU A 1 217 ? -8.088 35.699 19.706 1.00 48.31 217 LEU A C 1
ATOM 1738 O O . LEU A 1 217 ? -8.649 36.777 19.863 1.00 48.31 217 LEU A O 1
ATOM 1742 N N . ARG A 1 218 ? -8.200 34.979 18.578 1.00 49.47 218 ARG A N 1
ATOM 1743 C CA . ARG A 1 218 ? -9.370 34.923 17.663 1.00 49.47 218 ARG A CA 1
ATOM 1744 C C . ARG A 1 218 ? -9.016 34.241 16.335 1.00 49.47 218 ARG A C 1
ATOM 1746 O O . ARG A 1 218 ? -8.906 34.875 15.292 1.00 49.47 218 ARG A O 1
ATOM 1753 N N . ARG A 1 219 ? -8.947 32.909 16.360 1.00 37.31 219 ARG A N 1
ATOM 1754 C CA . ARG A 1 219 ? -9.456 32.067 15.263 1.00 37.31 219 ARG A CA 1
ATOM 1755 C C . ARG A 1 219 ? -9.654 30.638 15.771 1.00 37.31 219 ARG A C 1
ATOM 1757 O O . ARG A 1 219 ? -8.798 29.782 15.615 1.00 37.31 219 ARG A O 1
ATOM 1764 N N . ARG A 1 220 ? -10.809 30.380 16.393 1.00 42.19 220 ARG A N 1
ATOM 1765 C CA . ARG A 1 220 ? -11.397 29.033 16.394 1.00 42.19 220 ARG A CA 1
ATOM 1766 C C . ARG A 1 220 ? -11.856 28.749 14.959 1.00 42.19 220 ARG A C 1
ATOM 1768 O O . ARG A 1 220 ? -12.989 29.063 14.611 1.00 42.19 220 ARG A O 1
ATOM 1775 N N . ARG A 1 221 ? -10.948 28.277 14.106 1.00 37.00 221 ARG A N 1
ATOM 1776 C CA . ARG A 1 221 ? -11.276 27.681 12.806 1.00 37.00 221 ARG A CA 1
ATOM 1777 C C . ARG A 1 221 ? -10.568 26.336 12.730 1.00 37.00 221 ARG A C 1
ATOM 1779 O O . ARG A 1 221 ? -9.349 26.321 12.641 1.00 37.00 221 ARG A O 1
ATOM 1786 N N . ASP A 1 222 ? -11.399 25.304 12.830 1.00 38.16 222 ASP A N 1
ATOM 1787 C CA . ASP A 1 222 ? -11.195 23.885 12.559 1.00 38.16 222 ASP A CA 1
ATOM 1788 C C . ASP A 1 222 ? -9.926 23.228 13.093 1.00 38.16 222 ASP A C 1
ATOM 1790 O O . ASP A 1 222 ? -8.833 23.378 12.547 1.00 38.16 222 ASP A O 1
ATOM 1794 N N . ASP A 1 223 ? -10.138 22.360 14.082 1.00 39.62 223 ASP A N 1
ATOM 1795 C CA . ASP A 1 223 ? -9.384 21.122 14.258 1.00 39.62 223 ASP A CA 1
ATOM 1796 C C . ASP A 1 223 ? -9.522 20.276 12.974 1.00 39.62 223 ASP A C 1
ATOM 1798 O O . ASP A 1 223 ? -10.224 19.268 12.928 1.00 39.62 223 ASP A O 1
ATOM 1802 N N . CYS A 1 224 ? -8.893 20.710 11.878 1.00 42.25 224 CYS A N 1
ATOM 1803 C CA . CYS A 1 224 ? -8.600 19.842 10.749 1.00 42.25 224 CYS A CA 1
ATOM 1804 C C . CYS A 1 224 ? -7.557 18.853 11.265 1.00 42.25 224 CYS A C 1
ATOM 1806 O O . CYS A 1 224 ? -6.351 19.084 11.175 1.00 42.25 224 CYS A O 1
ATOM 1808 N N . GLU A 1 225 ? -8.047 17.822 11.945 1.00 56.53 225 GLU A N 1
ATOM 1809 C CA . GLU A 1 225 ? -7.267 16.708 12.452 1.00 56.53 225 GLU A CA 1
ATOM 1810 C C . GLU A 1 225 ? -6.344 16.227 11.325 1.00 56.53 225 GLU A C 1
ATOM 1812 O O . GLU A 1 225 ? -6.802 15.933 10.218 1.00 56.53 225 GLU A O 1
ATOM 1817 N N . ASP A 1 226 ? -5.034 16.210 11.593 1.00 78.12 226 ASP A N 1
ATOM 1818 C CA . ASP A 1 226 ? -3.963 15.861 10.647 1.00 78.12 226 ASP A CA 1
ATOM 1819 C C . ASP A 1 226 ? -3.999 14.347 10.357 1.00 78.12 226 ASP A C 1
ATOM 1821 O O . ASP A 1 226 ? -3.138 13.558 10.774 1.00 78.12 226 ASP A O 1
ATOM 1825 N N . TYR A 1 227 ? -5.096 13.911 9.731 1.00 90.56 227 TYR A N 1
ATOM 1826 C CA . TYR A 1 227 ? -5.359 12.532 9.377 1.00 90.56 227 TYR A CA 1
ATOM 1827 C C . TYR A 1 227 ? -4.398 12.097 8.280 1.00 90.56 227 TYR A C 1
ATOM 1829 O O . TYR A 1 227 ? -4.210 12.767 7.265 1.00 90.56 227 TYR A O 1
ATOM 1837 N N . VAL A 1 228 ? -3.863 10.890 8.439 1.00 92.38 228 VAL A N 1
ATOM 1838 C CA . VAL A 1 228 ? -2.990 10.239 7.455 1.00 92.38 228 VAL A CA 1
ATOM 1839 C C . VAL A 1 228 ? -3.679 10.161 6.093 1.00 92.38 228 VAL A C 1
ATOM 1841 O O . VAL A 1 228 ? -3.054 10.374 5.054 1.00 92.38 228 VAL A O 1
ATOM 1844 N N . CYS A 1 229 ? -4.980 9.872 6.102 1.00 91.94 229 CYS A N 1
ATOM 1845 C CA . CYS A 1 229 ? -5.835 9.835 4.928 1.00 91.94 229 CYS A CA 1
ATOM 1846 C C . CYS A 1 229 ? -6.960 10.872 5.098 1.00 91.94 229 CYS A C 1
ATOM 1848 O O . CYS A 1 229 ? -7.939 10.573 5.791 1.00 91.94 229 CYS A O 1
ATOM 1850 N N . PRO A 1 230 ? -6.843 12.079 4.506 1.00 88.81 230 PRO A N 1
ATOM 1851 C CA . PRO A 1 230 ? -7.873 13.114 4.607 1.00 88.81 230 PRO A CA 1
ATOM 1852 C C . PRO A 1 230 ? -9.259 12.588 4.228 1.00 88.81 230 PRO A C 1
ATOM 1854 O O . PRO A 1 230 ? -9.376 11.757 3.330 1.00 88.81 230 PRO A O 1
ATOM 1857 N N . LEU A 1 231 ? -10.306 13.030 4.926 1.00 84.44 231 LEU A N 1
ATOM 1858 C CA . LEU A 1 231 ? -11.677 12.562 4.677 1.00 84.44 231 LEU A CA 1
ATOM 1859 C C . LEU A 1 231 ? -12.207 13.043 3.318 1.00 84.44 231 LEU A C 1
ATOM 1861 O O . LEU A 1 231 ? -12.869 12.284 2.621 1.00 84.44 231 LEU A O 1
ATOM 1865 N N . ASN A 1 232 ? -11.796 14.240 2.894 1.00 77.31 232 ASN A N 1
ATOM 1866 C CA . ASN A 1 232 ? -12.205 14.878 1.639 1.00 77.31 232 ASN A CA 1
ATOM 1867 C C . ASN A 1 232 ? -11.257 14.554 0.470 1.00 77.31 232 ASN A C 1
ATOM 1869 O O . ASN A 1 232 ? -10.927 15.433 -0.324 1.00 77.31 232 ASN A O 1
ATOM 1873 N N . ILE A 1 233 ? -10.720 13.332 0.394 1.00 74.00 233 ILE A N 1
ATOM 1874 C CA . ILE A 1 233 ? -9.895 12.951 -0.761 1.00 74.00 233 ILE A CA 1
ATOM 1875 C C . ILE A 1 233 ? -10.779 12.899 -2.009 1.00 74.00 233 ILE A C 1
ATOM 1877 O O . ILE A 1 233 ? -11.755 12.152 -2.040 1.00 74.00 233 ILE A O 1
ATOM 1881 N N . GLU A 1 234 ? -10.388 13.646 -3.043 1.00 72.75 234 GLU A N 1
ATOM 1882 C CA . GLU A 1 234 ? -11.011 13.575 -4.364 1.00 72.75 234 GLU A CA 1
ATOM 1883 C C . GLU A 1 234 ? -11.024 12.134 -4.896 1.00 72.75 234 GLU A C 1
ATOM 1885 O O . GLU A 1 234 ? -10.035 11.394 -4.798 1.00 72.75 234 GLU A O 1
ATOM 1890 N N . MET A 1 235 ? -12.159 11.746 -5.482 1.00 74.50 235 MET A N 1
ATOM 1891 C CA . MET A 1 235 ? -12.303 10.470 -6.177 1.00 74.50 235 MET A CA 1
ATOM 1892 C C . MET A 1 235 ? -11.243 10.340 -7.281 1.00 74.50 235 MET A C 1
ATOM 1894 O O . MET A 1 235 ? -10.976 11.311 -7.997 1.00 74.50 235 MET A O 1
ATOM 1898 N N . PRO A 1 236 ? -10.632 9.154 -7.464 1.00 80.31 236 PRO A N 1
ATOM 1899 C CA . PRO A 1 236 ? -9.719 8.940 -8.576 1.00 80.31 236 PRO A CA 1
ATOM 1900 C C . PRO A 1 236 ? -10.434 9.203 -9.905 1.00 80.31 236 PRO A C 1
ATOM 1902 O O . PRO A 1 236 ? -11.464 8.600 -10.172 1.00 80.31 236 PRO A O 1
ATOM 1905 N N . LYS A 1 237 ? -9.847 10.036 -10.772 1.00 76.06 237 LYS A N 1
ATOM 1906 C CA . LYS A 1 237 ? -10.430 10.436 -12.072 1.00 76.06 237 LYS A CA 1
ATOM 1907 C C . LYS A 1 237 ? -10.690 9.278 -13.048 1.00 76.06 237 LYS A C 1
ATOM 1909 O O . LYS A 1 237 ? -11.320 9.466 -14.084 1.00 76.06 237 LYS A O 1
ATOM 1914 N N . ASN A 1 238 ? -10.155 8.090 -12.773 1.00 82.00 238 ASN A N 1
ATOM 1915 C CA . ASN A 1 238 ? -10.286 6.942 -13.657 1.00 82.00 238 ASN A CA 1
ATOM 1916 C C . ASN A 1 238 ? -11.686 6.312 -13.529 1.00 82.00 238 ASN A C 1
ATOM 1918 O O . ASN A 1 238 ? -12.103 5.914 -12.441 1.00 82.00 238 ASN A O 1
ATOM 1922 N N . SER A 1 239 ? -12.384 6.165 -14.660 1.00 80.38 239 SER A N 1
ATOM 1923 C CA . SER A 1 239 ? -13.759 5.649 -14.751 1.00 80.38 239 SER A CA 1
ATOM 1924 C C . SER A 1 239 ? -13.966 4.278 -14.100 1.00 80.38 239 SER A C 1
ATOM 1926 O O . SER A 1 239 ? -15.074 3.983 -13.649 1.00 80.38 239 SER A O 1
ATOM 1928 N N . SER A 1 240 ? -12.917 3.454 -13.969 1.00 84.69 240 SER A N 1
ATOM 1929 C CA . SER A 1 240 ? -13.012 2.165 -13.277 1.00 84.69 240 SER A CA 1
ATOM 1930 C C . SER A 1 240 ? -13.393 2.294 -11.800 1.00 84.69 240 SER A C 1
ATOM 1932 O O . SER A 1 240 ? -13.998 1.378 -11.257 1.00 84.69 240 SER A O 1
ATOM 1934 N N . PHE A 1 241 ? -13.063 3.414 -11.147 1.00 82.50 241 PHE A N 1
ATOM 1935 C CA . PHE A 1 241 ? -13.428 3.664 -9.747 1.00 82.50 241 PHE A CA 1
ATOM 1936 C C . PHE A 1 241 ? -14.874 4.154 -9.590 1.00 82.50 241 PHE A C 1
ATOM 1938 O O . PHE A 1 241 ? -15.440 4.030 -8.510 1.00 82.50 241 PHE A O 1
ATOM 1945 N N . HIS A 1 242 ? -15.489 4.648 -10.668 1.00 73.62 242 HIS A N 1
ATOM 1946 C CA . HIS A 1 242 ? -16.868 5.139 -10.669 1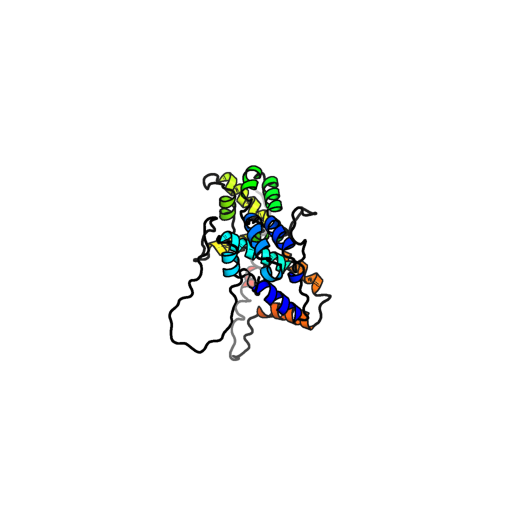.00 73.62 242 HIS A CA 1
ATOM 1947 C C . HIS A 1 242 ? -17.901 4.036 -10.956 1.00 73.62 242 HIS A C 1
ATOM 1949 O O . HIS A 1 242 ? -19.045 4.142 -10.522 1.00 73.62 242 HIS A O 1
ATOM 1955 N N . ARG A 1 243 ? -17.514 2.936 -11.625 1.00 55.72 243 ARG A N 1
ATOM 1956 C CA . ARG A 1 243 ? -18.429 1.811 -11.927 1.00 55.72 243 ARG A CA 1
ATOM 1957 C C . ARG A 1 243 ? -19.037 1.147 -10.691 1.00 55.72 243 ARG A C 1
ATOM 1959 O O . ARG A 1 243 ? -20.167 0.683 -10.767 1.00 55.72 243 ARG A O 1
ATOM 1966 N N . ASN A 1 244 ? -18.320 1.122 -9.569 1.00 45.75 244 ASN A N 1
ATOM 1967 C CA . ASN A 1 244 ? -18.835 0.546 -8.324 1.00 45.75 244 ASN A CA 1
ATOM 1968 C C . ASN A 1 244 ? -19.818 1.469 -7.588 1.00 45.75 244 ASN A C 1
ATOM 1970 O O . ASN A 1 244 ? -20.485 1.006 -6.672 1.00 45.75 244 ASN A O 1
ATOM 1974 N N . VAL A 1 245 ? -19.923 2.746 -7.975 1.00 45.94 245 VAL A N 1
ATOM 1975 C CA . VAL A 1 245 ? -20.823 3.721 -7.335 1.00 45.94 245 VAL A CA 1
ATOM 1976 C C . VAL A 1 245 ? -22.230 3.658 -7.944 1.00 45.94 245 VAL A C 1
ATOM 1978 O O . VAL A 1 245 ? -23.213 3.728 -7.214 1.00 45.94 245 VAL A O 1
ATOM 1981 N N . GLY A 1 246 ? -22.343 3.403 -9.253 1.00 38.16 246 GLY A N 1
ATOM 1982 C CA . GLY A 1 246 ? -23.631 3.362 -9.966 1.00 38.16 246 GLY A CA 1
ATOM 1983 C C . GLY A 1 246 ? -24.571 2.204 -9.597 1.00 38.16 246 GLY A C 1
ATOM 1984 O O . GLY A 1 246 ? -25.719 2.210 -10.012 1.00 38.16 246 GLY A O 1
ATOM 1985 N N . ILE A 1 247 ? -24.124 1.216 -8.813 1.00 41.41 247 ILE A N 1
ATOM 1986 C CA . ILE A 1 247 ? -25.003 0.149 -8.287 1.00 41.41 247 ILE A CA 1
ATOM 1987 C C . ILE A 1 247 ? -25.738 0.613 -7.014 1.00 41.41 247 ILE A C 1
ATOM 1989 O O . ILE A 1 247 ? -26.791 0.075 -6.674 1.00 41.41 247 ILE A O 1
ATOM 1993 N N . TYR A 1 248 ? -25.210 1.625 -6.319 1.00 42.16 248 TYR A N 1
ATOM 1994 C CA . TYR A 1 248 ? -25.808 2.158 -5.097 1.00 42.16 248 TYR A CA 1
ATOM 1995 C C . TYR A 1 248 ? -26.793 3.302 -5.368 1.00 42.16 248 TYR A C 1
ATOM 1997 O O . TYR A 1 248 ? -27.702 3.488 -4.572 1.00 42.16 248 TYR A O 1
ATOM 2005 N N . GLU A 1 249 ? -26.685 4.028 -6.488 1.00 39.06 249 GLU A N 1
ATOM 2006 C CA . GLU A 1 249 ? -27.593 5.153 -6.791 1.00 39.06 249 GLU A CA 1
ATOM 2007 C C . GLU A 1 249 ? -29.071 4.741 -6.915 1.00 39.06 249 GLU A C 1
ATOM 2009 O O . GLU A 1 249 ? -29.941 5.497 -6.492 1.00 39.06 249 GLU A O 1
ATOM 2014 N N . ASP A 1 250 ? -29.368 3.526 -7.387 1.00 39.50 250 ASP A N 1
ATOM 2015 C CA . ASP A 1 250 ? -30.753 3.061 -7.577 1.00 39.50 250 ASP A CA 1
ATOM 2016 C C . ASP A 1 250 ? -31.492 2.703 -6.266 1.00 39.50 250 ASP A C 1
ATOM 2018 O O . ASP A 1 250 ? -32.693 2.439 -6.303 1.00 39.50 250 ASP A O 1
ATOM 2022 N N . ASN A 1 251 ? -30.816 2.686 -5.105 1.00 42.97 251 ASN A N 1
ATOM 2023 C CA . ASN A 1 251 ? -31.408 2.259 -3.823 1.00 42.97 251 ASN A CA 1
ATOM 2024 C C . ASN A 1 251 ? -31.237 3.253 -2.655 1.00 42.97 251 ASN A C 1
ATOM 2026 O O . ASN A 1 251 ? -31.548 2.892 -1.520 1.00 42.97 251 ASN A O 1
ATOM 2030 N N . LEU A 1 252 ? -30.744 4.473 -2.889 1.00 48.72 252 LEU A N 1
ATOM 2031 C CA . LEU A 1 252 ? -30.501 5.452 -1.816 1.00 48.72 252 LEU A CA 1
ATOM 2032 C C . LEU A 1 252 ? -31.659 6.444 -1.667 1.00 48.72 252 LEU A C 1
ATOM 2034 O O . LEU A 1 252 ? -32.277 6.846 -2.654 1.00 48.72 252 LEU A O 1
ATOM 2038 N N . ASP A 1 253 ? -31.925 6.870 -0.432 1.00 51.97 253 ASP A N 1
ATOM 2039 C CA . ASP A 1 253 ? -32.953 7.865 -0.118 1.00 51.97 253 ASP A CA 1
ATOM 2040 C C . ASP A 1 253 ? -32.606 9.250 -0.715 1.00 51.97 253 ASP A C 1
ATOM 2042 O O . ASP A 1 253 ? -31.426 9.594 -0.857 1.00 51.97 253 ASP A O 1
ATOM 2046 N N . PRO A 1 254 ? -33.600 10.110 -1.019 1.00 44.88 254 PRO A N 1
ATOM 2047 C CA . PRO A 1 254 ? -33.379 11.395 -1.692 1.00 44.88 254 PRO A CA 1
ATOM 2048 C C . PRO A 1 254 ? -32.395 12.341 -0.982 1.00 44.88 254 PRO A C 1
ATOM 2050 O O . PRO A 1 254 ? -31.778 13.177 -1.632 1.00 44.88 254 PRO A O 1
ATOM 2053 N N . LEU A 1 255 ? -32.215 12.221 0.338 1.00 45.50 255 LEU A N 1
ATOM 2054 C CA . LEU A 1 255 ? -31.252 13.020 1.111 1.00 45.50 255 LEU A CA 1
ATOM 2055 C C . LEU A 1 255 ? -29.805 12.516 0.978 1.00 45.50 255 LEU A C 1
ATOM 2057 O O . LEU A 1 255 ? -28.875 13.323 0.956 1.00 45.50 255 LEU A O 1
ATOM 2061 N N . GLU A 1 256 ? -29.601 11.207 0.826 1.00 49.22 256 GLU A N 1
ATOM 2062 C CA . GLU A 1 256 ? -28.279 10.631 0.557 1.00 49.22 256 GLU A CA 1
ATOM 2063 C C . GLU A 1 256 ? -27.860 10.872 -0.893 1.00 49.22 256 GLU A C 1
ATOM 2065 O O . GLU A 1 256 ? -26.708 11.229 -1.149 1.00 49.22 256 GLU A O 1
ATOM 2070 N N . GLN A 1 257 ? -28.816 10.817 -1.827 1.00 46.06 257 GLN A N 1
ATOM 2071 C CA . GLN A 1 257 ? -28.603 11.262 -3.206 1.00 46.06 257 GLN A CA 1
ATOM 2072 C C . GLN A 1 257 ? -28.191 12.736 -3.258 1.00 46.06 257 GLN A C 1
ATOM 2074 O O . GLN A 1 257 ? -27.296 13.096 -4.016 1.00 46.06 257 GLN A O 1
ATOM 2079 N N . VAL A 1 258 ? -28.780 13.591 -2.415 1.00 43.06 258 VAL A N 1
ATOM 2080 C CA . VAL A 1 258 ? -28.403 15.008 -2.319 1.00 43.06 258 VAL A CA 1
ATOM 2081 C C . VAL A 1 258 ? -26.991 15.181 -1.759 1.00 43.06 258 VAL A C 1
ATOM 2083 O O . VAL A 1 258 ? -26.262 16.019 -2.273 1.00 43.06 258 VAL A O 1
ATOM 2086 N N . ASN A 1 259 ? -26.535 14.378 -0.796 1.00 48.94 259 ASN A N 1
ATOM 2087 C CA . ASN A 1 259 ? -25.149 14.455 -0.309 1.00 48.94 259 ASN A CA 1
ATOM 2088 C C . ASN A 1 259 ? -24.124 13.977 -1.355 1.00 48.94 259 ASN A C 1
ATOM 2090 O O . ASN A 1 259 ? -23.071 14.601 -1.518 1.00 48.94 259 ASN A O 1
ATOM 2094 N N . VAL A 1 260 ? -24.452 12.925 -2.113 1.00 50.31 260 VAL A N 1
ATOM 2095 C CA . VAL A 1 260 ? -23.645 12.459 -3.254 1.00 50.31 260 VAL A CA 1
ATOM 2096 C C . VAL A 1 260 ? -23.620 13.520 -4.364 1.00 50.31 260 VAL A C 1
ATOM 2098 O O . VAL A 1 260 ? -22.550 13.878 -4.858 1.00 50.31 260 VAL A O 1
ATOM 2101 N N . LEU A 1 261 ? -24.768 14.119 -4.687 1.00 41.84 261 LEU A N 1
ATOM 2102 C CA . LEU A 1 261 ? -24.898 15.177 -5.690 1.00 41.84 261 LEU A CA 1
ATOM 2103 C C . LEU A 1 261 ? -24.242 16.501 -5.248 1.00 41.84 261 LEU A C 1
ATOM 2105 O O . LEU A 1 261 ? -23.651 17.202 -6.067 1.00 41.84 261 LEU A O 1
ATOM 2109 N N . ILE A 1 262 ? -24.264 16.855 -3.960 1.00 49.38 262 ILE A N 1
ATOM 2110 C CA . ILE A 1 262 ? -23.533 18.010 -3.405 1.00 49.38 262 ILE A CA 1
ATOM 2111 C C . ILE A 1 262 ? -22.015 17.800 -3.546 1.00 49.38 262 ILE A C 1
ATOM 2113 O O . ILE A 1 262 ? -21.287 18.734 -3.900 1.00 49.38 262 ILE A O 1
ATOM 2117 N N . SER A 1 263 ? -21.533 16.564 -3.370 1.00 46.56 263 SER A N 1
ATOM 2118 C CA . SER A 1 263 ? -20.143 16.204 -3.681 1.00 46.56 263 SER A CA 1
ATOM 2119 C C . SER A 1 263 ? -19.821 16.269 -5.183 1.00 46.56 263 SER A C 1
ATOM 2121 O O . SER A 1 263 ? -18.654 16.436 -5.533 1.00 46.56 263 SER A O 1
ATOM 2123 N N . MET A 1 264 ? -20.811 16.144 -6.074 1.00 44.41 264 MET A N 1
ATOM 2124 C CA . MET A 1 264 ? -20.634 16.278 -7.529 1.00 44.41 264 MET A CA 1
ATOM 2125 C C . MET A 1 264 ? -20.686 17.744 -8.003 1.00 44.41 264 MET A C 1
ATOM 2127 O O . MET A 1 264 ? -19.892 18.159 -8.846 1.00 44.41 264 MET A O 1
ATOM 2131 N N . THR A 1 265 ? -21.594 18.551 -7.450 1.00 37.56 265 THR A N 1
ATOM 2132 C CA . THR A 1 265 ? -21.884 19.936 -7.883 1.00 37.56 265 THR A CA 1
ATOM 2133 C C . THR A 1 265 ? -20.895 20.992 -7.384 1.00 37.56 265 THR A C 1
ATOM 2135 O O . THR A 1 265 ? -20.878 22.103 -7.911 1.00 37.56 265 THR A O 1
ATOM 2138 N N . THR A 1 266 ? -19.993 20.661 -6.457 1.00 38.06 266 THR A N 1
ATOM 2139 C CA . THR A 1 266 ? -18.896 21.561 -6.036 1.00 38.06 266 THR A CA 1
ATOM 2140 C C . THR A 1 266 ? -17.791 21.739 -7.093 1.00 38.06 266 THR A C 1
ATOM 2142 O O . THR A 1 266 ? -16.797 22.414 -6.839 1.00 38.06 266 THR A O 1
ATOM 2145 N N . THR A 1 267 ? -17.973 21.199 -8.304 1.00 45.00 267 THR A N 1
ATOM 2146 C CA . THR A 1 267 ? -17.018 21.289 -9.424 1.00 45.00 267 THR A CA 1
ATOM 2147 C C . THR A 1 267 ? -17.416 22.247 -10.554 1.00 45.00 267 THR A C 1
ATOM 2149 O O . THR A 1 267 ? -16.769 22.252 -11.599 1.00 45.00 267 THR A O 1
ATOM 2152 N N . LEU A 1 268 ? -18.405 23.125 -10.360 1.00 33.38 268 LEU A N 1
ATOM 2153 C CA . LEU A 1 268 ? -18.680 24.208 -11.313 1.00 33.38 268 LEU A CA 1
ATOM 2154 C C . LEU A 1 268 ? -18.442 25.581 -10.667 1.00 33.38 268 LEU A C 1
ATOM 2156 O O . LEU A 1 268 ? -19.044 25.872 -9.632 1.00 33.38 268 LEU A O 1
ATOM 2160 N N . PRO A 1 269 ? -17.615 26.465 -11.258 1.00 32.19 269 PRO A N 1
ATOM 2161 C CA . PRO A 1 269 ? -17.624 27.862 -10.867 1.00 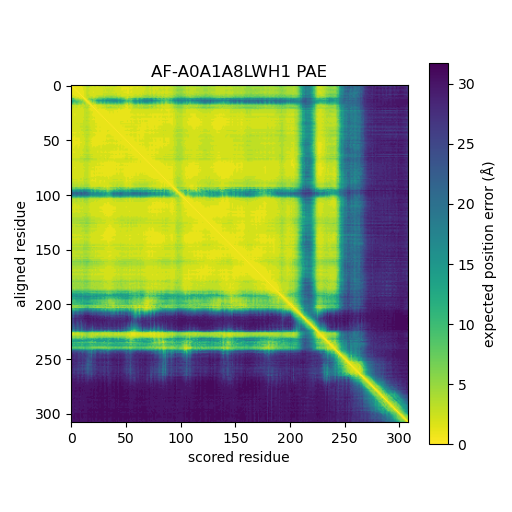32.19 269 PRO A CA 1
ATOM 2162 C C . PRO A 1 269 ? -18.949 28.476 -11.332 1.00 32.19 269 PRO A C 1
ATOM 2164 O O . PRO A 1 269 ? -19.172 28.693 -12.521 1.00 32.19 269 PRO A O 1
ATOM 2167 N N . VAL A 1 270 ? -19.838 28.756 -10.379 1.00 30.45 270 VAL A N 1
ATOM 2168 C CA . VAL A 1 270 ? -20.942 29.694 -10.579 1.00 30.45 270 VAL A CA 1
ATOM 2169 C C . VAL A 1 270 ? -20.352 31.100 -10.516 1.00 30.45 270 VAL A C 1
ATOM 2171 O O . VAL A 1 270 ? -19.970 31.578 -9.450 1.00 30.45 270 VAL A O 1
ATOM 2174 N N . SER A 1 271 ? -20.299 31.774 -11.658 1.00 32.06 271 SER A N 1
ATOM 2175 C CA . SER A 1 271 ? -20.230 33.232 -11.731 1.00 32.06 271 SER A CA 1
ATOM 2176 C C . SER A 1 271 ? -21.389 33.701 -12.603 1.00 32.06 271 SER A C 1
ATOM 2178 O O . SER A 1 271 ? -21.377 33.484 -13.813 1.00 32.06 271 SER A O 1
ATOM 2180 N N . HIS A 1 272 ? -22.399 34.298 -11.966 1.00 31.09 272 HIS A N 1
ATOM 2181 C CA . HIS A 1 272 ? -23.513 34.972 -12.628 1.00 31.09 272 HIS A CA 1
ATOM 2182 C C . HIS A 1 272 ? -23.194 36.468 -12.796 1.00 31.09 272 HIS A C 1
ATOM 2184 O O . HIS A 1 272 ? -22.803 37.127 -11.837 1.00 31.09 272 HIS A O 1
ATOM 2190 N N . GLU A 1 273 ? -23.388 36.924 -14.037 1.00 29.06 273 GLU A N 1
ATOM 2191 C CA . GLU A 1 273 ? -23.944 38.206 -14.510 1.00 29.06 273 GLU A CA 1
ATOM 2192 C C . GLU A 1 273 ? -23.402 39.554 -14.001 1.00 29.06 273 GLU A C 1
ATOM 2194 O O . GLU A 1 273 ? -23.682 39.969 -12.884 1.00 29.06 273 GLU A O 1
ATOM 2199 N N . SER A 1 274 ? -22.816 40.340 -14.917 1.00 27.83 274 SER A N 1
ATOM 2200 C CA . SER A 1 274 ? -23.490 41.505 -15.531 1.00 27.83 274 SER A CA 1
ATOM 2201 C C . SER A 1 274 ? -22.528 42.269 -16.452 1.00 27.83 274 SER A C 1
ATOM 2203 O O . SER A 1 274 ? -21.551 42.813 -15.955 1.00 27.83 274 SER A O 1
ATOM 2205 N N . GLU A 1 275 ? -22.819 42.347 -17.754 1.00 28.14 275 GLU A N 1
ATOM 2206 C CA . GLU A 1 275 ? -22.660 43.567 -18.572 1.00 28.14 275 GLU A CA 1
ATOM 2207 C C . GLU A 1 275 ? -23.220 43.318 -19.984 1.00 28.14 275 GLU A C 1
ATOM 2209 O O . GLU A 1 275 ? -22.589 42.734 -20.861 1.00 28.14 275 GLU A O 1
ATOM 2214 N N . LEU A 1 276 ? -24.467 43.749 -20.185 1.00 32.31 276 LEU A N 1
ATOM 2215 C CA . LEU A 1 276 ? -25.011 44.077 -21.498 1.00 32.31 276 LEU A CA 1
ATOM 2216 C C . LEU A 1 276 ? -24.517 45.482 -21.850 1.00 32.31 276 LEU A C 1
ATOM 2218 O O . LEU A 1 276 ? -24.877 46.424 -21.148 1.00 32.31 276 LEU A O 1
ATOM 2222 N N . THR A 1 277 ? -23.752 45.637 -22.932 1.00 29.66 277 THR A N 1
ATOM 2223 C CA . THR A 1 277 ? -23.957 46.666 -23.976 1.00 29.66 277 THR A CA 1
ATOM 2224 C C . THR A 1 277 ? -22.888 46.591 -25.074 1.00 29.66 277 THR A C 1
ATOM 2226 O O . THR A 1 277 ? -21.705 46.525 -24.774 1.00 29.66 277 THR A O 1
ATOM 2229 N N . GLN A 1 278 ? -23.360 46.719 -26.326 1.00 30.58 278 GLN A N 1
ATOM 2230 C CA . GLN A 1 278 ? -22.635 47.090 -27.561 1.00 30.58 278 GLN A CA 1
ATOM 2231 C C . GLN A 1 278 ? -21.640 46.061 -28.129 1.00 30.58 278 GLN A C 1
ATOM 2233 O O . GLN A 1 278 ? -20.884 45.447 -27.399 1.00 30.58 278 GLN A O 1
ATOM 2238 N N . MET A 1 279 ? -21.486 45.846 -29.433 1.00 29.47 279 MET A N 1
ATOM 2239 C CA . MET A 1 279 ? -22.219 46.105 -30.680 1.00 29.47 279 MET A CA 1
ATOM 2240 C C . MET A 1 279 ? -21.400 45.344 -31.752 1.00 29.47 279 MET A C 1
ATOM 2242 O O . MET A 1 279 ? -20.189 45.217 -31.603 1.00 29.47 279 MET A O 1
ATOM 2246 N N . GLU A 1 280 ? -22.080 44.806 -32.764 1.00 43.50 280 GLU A N 1
ATOM 2247 C CA . GLU A 1 280 ? -21.612 44.507 -34.134 1.00 43.50 280 GLU A CA 1
ATOM 2248 C C . GLU A 1 280 ? -20.095 44.541 -34.422 1.00 43.50 280 GLU A C 1
ATOM 2250 O O . GLU A 1 280 ? -19.503 45.609 -34.494 1.00 43.50 280 GLU A O 1
ATOM 2255 N N . ASP A 1 281 ? -19.494 43.374 -34.681 1.00 39.62 281 ASP A N 1
ATOM 2256 C CA . ASP A 1 281 ? -18.723 43.097 -35.909 1.00 39.62 281 ASP A CA 1
ATOM 2257 C C . ASP A 1 281 ? -18.029 41.737 -35.794 1.00 39.62 281 ASP A C 1
ATOM 2259 O O . ASP A 1 281 ? -17.153 41.562 -34.948 1.00 39.62 281 ASP A O 1
ATOM 2263 N N . SER A 1 282 ? -18.406 40.777 -36.648 1.00 41.00 282 SER A N 1
ATOM 2264 C CA . SER A 1 282 ? -17.518 39.751 -37.242 1.00 41.00 282 SER A CA 1
ATOM 2265 C C . SER A 1 282 ? -18.308 38.688 -38.028 1.00 41.00 282 SER A C 1
ATOM 2267 O O . SER A 1 282 ? -18.068 37.490 -37.909 1.00 41.00 282 SER A O 1
ATOM 2269 N N . GLU A 1 283 ? -19.206 39.114 -38.923 1.00 45.00 283 GLU A N 1
ATOM 2270 C CA . GLU A 1 283 ? -19.693 38.271 -40.038 1.00 45.00 283 GLU A CA 1
ATOM 2271 C C . GLU A 1 283 ? -18.653 38.145 -41.182 1.00 45.00 283 GLU A C 1
ATOM 2273 O O . GLU A 1 283 ? -18.917 37.559 -42.233 1.00 45.00 283 GLU A O 1
ATOM 2278 N N . GLY A 1 284 ? -17.432 38.661 -40.993 1.00 48.41 284 GLY A N 1
ATOM 2279 C CA . GLY A 1 284 ? -16.368 38.663 -42.004 1.00 48.41 284 GLY A CA 1
ATOM 2280 C C . GLY A 1 284 ? -15.542 37.374 -42.109 1.00 48.41 284 GLY A C 1
ATOM 2281 O O . GLY A 1 284 ? -15.000 37.090 -43.175 1.00 48.41 284 GLY A O 1
ATOM 2282 N N . ALA A 1 285 ? -15.455 36.555 -41.055 1.00 44.75 285 ALA A N 1
ATOM 2283 C CA . ALA A 1 285 ? -14.545 35.399 -41.041 1.00 44.75 285 ALA A CA 1
ATOM 2284 C C . ALA A 1 285 ? -15.143 34.118 -41.661 1.00 44.75 285 ALA A C 1
ATOM 2286 O O . ALA A 1 285 ? -14.410 33.230 -42.094 1.00 44.75 285 ALA A O 1
ATOM 2287 N N . VAL A 1 286 ? -16.473 34.027 -41.771 1.00 47.44 286 VAL A N 1
ATOM 2288 C CA . VAL A 1 286 ? -17.166 32.825 -42.284 1.00 47.44 286 VAL A CA 1
ATOM 2289 C C . VAL A 1 286 ? -17.239 32.805 -43.821 1.00 47.44 286 VAL A C 1
ATOM 2291 O O . VAL A 1 286 ? -17.464 31.761 -44.429 1.00 47.44 286 VAL A O 1
ATOM 2294 N N . ARG A 1 287 ? -16.939 33.926 -44.492 1.00 48.00 287 ARG A N 1
ATOM 2295 C CA . ARG A 1 287 ? -16.896 34.011 -45.965 1.00 48.00 287 ARG A CA 1
ATOM 2296 C C . ARG A 1 287 ? -15.565 33.592 -46.601 1.00 48.00 287 ARG A C 1
ATOM 2298 O O . ARG A 1 287 ? -15.514 33.446 -47.818 1.00 48.00 287 ARG A O 1
ATOM 2305 N N . GLN A 1 288 ? -14.509 33.349 -45.820 1.00 49.59 288 GLN A N 1
ATOM 2306 C CA . GLN A 1 288 ? -13.179 33.025 -46.363 1.00 49.59 288 GLN A CA 1
ATOM 2307 C C . GLN A 1 288 ? -12.845 31.526 -46.434 1.00 49.59 288 GLN A C 1
ATOM 2309 O O . GLN A 1 288 ? -11.898 31.157 -47.123 1.00 49.59 288 GLN A O 1
ATOM 2314 N N . ILE A 1 289 ? -13.637 30.650 -45.806 1.00 46.84 289 ILE A N 1
ATOM 2315 C CA . ILE A 1 289 ? -13.388 29.194 -45.831 1.00 46.84 289 ILE A CA 1
ATOM 2316 C C . ILE A 1 289 ? -14.155 28.504 -46.978 1.00 46.84 289 ILE A C 1
ATOM 2318 O O . ILE A 1 289 ? -13.697 27.497 -47.511 1.00 46.84 289 ILE A O 1
ATOM 2322 N N . GLY A 1 290 ? -15.261 29.092 -47.452 1.00 45.53 290 GLY A N 1
ATOM 2323 C CA . GLY A 1 290 ? -16.011 28.584 -48.611 1.00 45.53 290 GLY A CA 1
ATOM 2324 C C . GLY A 1 290 ? -15.294 28.753 -49.960 1.00 45.53 290 GLY A C 1
ATOM 2325 O O . GLY A 1 290 ? -15.534 27.978 -50.878 1.00 45.53 290 GLY A O 1
ATOM 2326 N N . ALA A 1 291 ? -14.366 29.709 -50.076 1.00 49.12 291 ALA A N 1
ATOM 2327 C CA . ALA A 1 291 ? -13.659 30.000 -51.329 1.00 49.12 291 ALA A CA 1
ATOM 2328 C C . ALA A 1 291 ? -12.423 29.108 -51.583 1.00 49.12 291 ALA A C 1
ATOM 2330 O O . ALA A 1 291 ? -11.845 29.162 -52.666 1.00 49.12 291 ALA A O 1
ATOM 2331 N N . PHE A 1 292 ? -12.017 28.268 -50.623 1.00 46.00 292 PHE A N 1
ATOM 2332 C CA . PHE A 1 292 ? -10.867 27.363 -50.786 1.00 46.00 292 PHE A CA 1
ATOM 2333 C C . PHE A 1 292 ? -11.237 25.934 -51.232 1.00 46.00 292 PHE A C 1
ATOM 2335 O O . PHE A 1 292 ? -10.345 25.170 -51.596 1.00 46.00 292 PHE A O 1
ATOM 2342 N N . SER A 1 293 ? -12.528 25.573 -51.283 1.00 47.66 293 SER A N 1
ATOM 2343 C CA . SER A 1 293 ? -12.976 24.230 -51.703 1.00 47.66 293 SER A CA 1
ATOM 2344 C C . SER A 1 293 ? -13.390 24.123 -53.181 1.00 47.66 293 SER A C 1
ATOM 2346 O O . SER A 1 293 ? -13.609 23.011 -53.657 1.00 47.66 293 SER A O 1
ATOM 2348 N N . GLU A 1 294 ? -13.460 25.226 -53.935 1.00 51.56 294 GLU A N 1
ATOM 2349 C CA . GLU A 1 294 ? -13.796 25.194 -55.375 1.00 51.56 294 GLU A CA 1
ATOM 2350 C C . GLU A 1 294 ? -12.558 25.130 -56.294 1.00 51.56 294 GLU A C 1
ATOM 2352 O O . GLU A 1 294 ? -12.676 24.847 -57.483 1.00 51.56 294 GLU A O 1
ATOM 2357 N N . GLY A 1 295 ? -11.346 25.312 -55.752 1.00 53.19 295 GLY A N 1
ATOM 2358 C CA . GLY A 1 295 ? -10.095 25.307 -56.524 1.00 53.19 295 GLY A CA 1
ATOM 2359 C C . GLY A 1 295 ? -9.449 23.933 -56.756 1.00 53.19 295 GLY A C 1
ATOM 2360 O O . GLY A 1 295 ? -8.587 23.812 -57.623 1.00 53.19 295 GLY A O 1
ATOM 2361 N N . ILE A 1 296 ? -9.841 22.888 -56.016 1.00 52.00 296 ILE A N 1
ATOM 2362 C CA . ILE A 1 296 ? -9.163 21.573 -56.065 1.00 52.00 296 ILE A CA 1
ATOM 2363 C C . ILE A 1 296 ? -9.869 20.566 -56.994 1.00 52.00 296 ILE A C 1
ATOM 2365 O O . ILE A 1 296 ? -9.232 19.639 -57.492 1.00 52.00 296 ILE A O 1
ATOM 2369 N N . ASN A 1 297 ? -11.137 20.790 -57.354 1.00 48.00 297 ASN A N 1
ATOM 2370 C CA . ASN A 1 297 ? -11.885 19.887 -58.244 1.00 48.00 297 ASN A CA 1
ATOM 2371 C C . ASN A 1 297 ? -11.644 20.114 -59.750 1.00 48.00 297 ASN A C 1
ATOM 2373 O O . ASN A 1 297 ? -12.225 19.404 -60.566 1.00 48.00 297 ASN A O 1
ATOM 2377 N N . ASN A 1 298 ? -10.779 21.058 -60.140 1.00 51.91 298 ASN A N 1
ATOM 2378 C CA . ASN A 1 298 ? -10.513 21.376 -61.552 1.00 51.91 298 ASN A CA 1
ATOM 2379 C C . ASN A 1 298 ? -9.151 20.875 -62.079 1.00 51.91 298 ASN A C 1
ATOM 2381 O O . ASN A 1 298 ? -8.760 21.225 -63.190 1.00 51.91 298 ASN A O 1
ATOM 2385 N N . LEU A 1 299 ? -8.428 20.043 -61.316 1.00 48.41 299 LEU A N 1
ATOM 2386 C CA . LEU A 1 299 ? -7.117 19.491 -61.710 1.00 48.41 299 LEU A CA 1
ATOM 2387 C C . LEU A 1 299 ? -7.134 18.003 -62.108 1.00 48.41 299 LEU A C 1
ATOM 2389 O O . LEU A 1 299 ? -6.080 17.440 -62.384 1.00 48.41 299 LEU A O 1
ATOM 2393 N N . THR A 1 300 ? -8.302 17.358 -62.188 1.00 49.38 300 THR A N 1
ATOM 2394 C CA . THR A 1 300 ? -8.409 15.918 -62.521 1.00 49.38 300 THR A CA 1
ATOM 2395 C C . THR A 1 300 ? -9.115 15.605 -63.839 1.00 49.38 300 THR A C 1
ATOM 2397 O O . THR A 1 300 ? -9.279 14.437 -64.178 1.00 49.38 300 THR A O 1
ATOM 2400 N N . VAL A 1 301 ? -9.489 16.609 -64.639 1.00 52.97 301 VAL A N 1
ATOM 2401 C CA . VAL A 1 301 ? -10.125 16.377 -65.945 1.00 52.97 301 VAL A CA 1
ATOM 2402 C C . VAL A 1 301 ? -9.500 17.286 -66.995 1.00 52.97 301 VAL A C 1
ATOM 2404 O O . VAL A 1 301 ? -9.989 18.390 -67.207 1.00 52.97 301 VAL A O 1
ATOM 2407 N N . ARG A 1 302 ? -8.413 16.828 -67.634 1.00 47.25 302 ARG A N 1
ATOM 2408 C CA . ARG A 1 302 ? -8.036 17.090 -69.045 1.00 47.25 302 ARG A CA 1
ATOM 2409 C C . ARG A 1 302 ? -6.569 16.733 -69.284 1.00 47.25 302 ARG A C 1
ATOM 2411 O O . ARG A 1 302 ? -5.695 17.563 -69.057 1.00 47.25 302 ARG A O 1
ATOM 2418 N N . SER A 1 303 ? -6.310 15.527 -69.784 1.00 40.56 303 SER A N 1
ATOM 2419 C CA . SER A 1 303 ? -5.345 15.278 -70.874 1.00 40.56 303 SER A CA 1
ATOM 2420 C C . SER A 1 303 ? -5.237 13.777 -71.176 1.00 40.56 303 SER A C 1
ATOM 2422 O O . SER A 1 303 ? -4.395 13.071 -70.641 1.00 40.56 303 SER A O 1
ATOM 2424 N N . GLU A 1 304 ? -6.084 13.305 -72.086 1.00 43.66 304 GLU A N 1
ATOM 2425 C CA . GLU A 1 304 ? -5.713 12.267 -73.059 1.00 43.66 304 GLU A CA 1
ATOM 2426 C C . GLU A 1 304 ? -5.854 12.887 -74.469 1.00 43.66 304 GLU A C 1
ATOM 2428 O O . GLU A 1 304 ? -6.475 13.948 -74.597 1.00 43.66 304 GLU A O 1
ATOM 2433 N N . PRO A 1 305 ? -5.402 12.220 -75.544 1.00 58.72 305 PRO A N 1
ATOM 2434 C CA . PRO A 1 305 ? -4.026 12.067 -76.020 1.00 58.72 305 PRO A CA 1
ATOM 2435 C C . PRO A 1 305 ? -3.876 12.792 -77.385 1.00 58.72 305 PRO A C 1
ATOM 2437 O O . PRO A 1 305 ? -4.813 13.460 -77.805 1.00 58.72 305 PRO A O 1
ATOM 2440 N N . VAL A 1 306 ? -2.737 12.684 -78.090 1.00 37.03 306 VAL A N 1
ATOM 2441 C CA . VAL A 1 306 ? -2.658 12.510 -79.570 1.00 37.03 306 VAL A CA 1
ATOM 2442 C C . VAL A 1 306 ? -1.193 12.459 -80.047 1.00 37.03 306 VAL A C 1
ATOM 2444 O O . VAL A 1 306 ? -0.334 13.222 -79.616 1.00 37.03 306 VAL A O 1
ATOM 2447 N N . LEU A 1 307 ? -0.987 11.496 -80.947 1.00 39.44 307 LEU A N 1
ATOM 2448 C CA . LEU A 1 307 ? 0.172 11.114 -81.760 1.00 39.44 307 LEU A CA 1
ATOM 2449 C C . LEU A 1 307 ? 0.635 12.206 -82.747 1.00 39.44 307 LEU A C 1
ATOM 2451 O O . LEU A 1 307 ? -0.221 12.914 -83.268 1.00 39.44 307 LEU A O 1
ATOM 2455 N N . VAL A 1 308 ? 1.935 12.250 -83.080 1.00 41.75 308 VAL A N 1
ATOM 2456 C CA . VAL A 1 308 ? 2.567 11.854 -84.373 1.00 41.75 308 VAL A CA 1
ATOM 2457 C C . VAL A 1 308 ? 4.058 11.642 -84.114 1.00 41.75 308 VAL A C 1
ATOM 2459 O O . VAL A 1 308 ? 4.664 12.522 -83.466 1.00 41.75 308 VAL A O 1
#

Organism: NCBI:txid704102

Solvent-accessible surface area (backbone atoms only — not comparable to full-atom values): 18417 Å² total; per-residue (Å²): 90,71,66,55,55,52,54,53,56,52,52,76,73,46,95,66,86,64,45,37,65,72,36,44,31,70,52,45,41,54,47,28,47,39,40,10,36,53,88,42,31,68,47,40,48,76,48,54,40,25,31,51,47,58,68,67,30,30,55,66,55,38,44,72,51,66,53,45,34,44,54,48,50,50,21,52,20,28,47,50,48,44,35,60,79,47,66,43,48,93,74,61,61,34,69,74,69,92,68,81,77,86,69,42,50,47,63,43,25,27,25,14,19,64,27,51,33,53,51,31,40,77,69,78,37,50,91,36,27,73,50,44,67,64,58,23,51,20,22,17,29,57,42,73,34,40,74,48,42,63,68,40,52,33,56,54,41,68,53,58,85,85,47,52,70,61,52,51,52,50,40,54,55,49,44,67,57,38,30,71,69,40,47,49,46,28,52,56,40,66,71,38,91,86,55,67,86,65,44,90,81,42,62,60,76,80,82,74,81,78,90,79,75,93,83,75,99,81,71,97,70,76,90,72,69,66,36,57,46,60,90,84,62,77,77,70,89,53,66,61,61,52,63,74,50,66,72,51,66,86,76,54,56,76,70,57,49,46,54,57,46,53,71,59,60,76,77,60,91,85,78,84,85,89,85,92,77,89,77,93,87,76,83,69,69,75,66,65,64,70,69,66,69,71,71,68,79,73,79,82,77,87,87,83,90,85,89,135